Protein AF-A0A6S7LJP0-F1 (afdb_monomer)

Mean predicted aligned error: 16.17 Å

Secondary structure (DSSP, 8-state):
-HHHHHHHHTT-HHHHHHHHHHHHHHSPBTTTTB-HHHHHHSSPPPPHHHHHTTPPP---SSHHHHHHHHHHHHHHHHHHHHHHHHHHHHHHHHHHHHHHTT-PPPPTT-EEEEEPSSPPTT--SEEEEEEEEEEETTEEEEE-TTS-EEEEEGGGEEE-----STT----SS---SS---------------SSS-----SSPPGGG----PPPPP-----

Structure (mmCIF, N/CA/C/O backbone):
data_AF-A0A6S7LJP0-F1
#
_entry.id   AF-A0A6S7LJP0-F1
#
loop_
_atom_site.group_PDB
_atom_site.id
_atom_site.type_symbol
_atom_site.label_atom_id
_atom_site.label_alt_id
_atom_site.label_comp_id
_atom_site.label_asym_id
_atom_site.label_entity_id
_atom_site.label_seq_id
_atom_site.pdbx_PDB_ins_code
_atom_site.Cartn_x
_atom_site.Cartn_y
_atom_site.Cartn_z
_atom_site.occupancy
_atom_site.B_iso_or_equiv
_atom_site.auth_seq_id
_atom_site.auth_comp_id
_atom_site.auth_asym_id
_atom_site.auth_atom_id
_atom_site.pdbx_PDB_model_num
ATOM 1 N N . MET A 1 1 ? -2.729 11.438 -11.394 1.00 75.44 1 MET A N 1
ATOM 2 C CA . MET A 1 1 ? -2.325 11.457 -12.818 1.00 75.44 1 MET A CA 1
ATOM 3 C C . MET A 1 1 ? -3.531 11.372 -13.743 1.00 75.44 1 MET A C 1
ATOM 5 O O . MET A 1 1 ? -3.771 12.349 -14.430 1.00 75.44 1 MET A O 1
ATOM 9 N N . LEU A 1 2 ? -4.335 10.301 -13.709 1.00 83.81 2 LEU A N 1
ATOM 10 C CA . LEU A 1 2 ? -5.484 10.152 -14.621 1.00 83.81 2 LEU A CA 1
ATOM 11 C C . LEU A 1 2 ? -6.508 11.301 -14.528 1.00 83.81 2 LEU A C 1
ATOM 13 O O . LEU A 1 2 ? -6.872 11.870 -15.549 1.00 83.81 2 LEU A O 1
ATOM 17 N N . ALA A 1 3 ? -6.892 11.715 -13.314 1.00 83.12 3 ALA A N 1
ATOM 18 C CA . ALA A 1 3 ? -7.833 12.825 -13.120 1.00 83.12 3 ALA A CA 1
ATOM 19 C C . ALA A 1 3 ? -7.366 14.140 -13.778 1.00 83.12 3 ALA A C 1
ATOM 21 O O . ALA A 1 3 ? -8.168 14.826 -14.395 1.00 83.12 3 ALA A O 1
ATOM 22 N N . ALA A 1 4 ? -6.064 14.448 -13.718 1.00 81.88 4 ALA A N 1
ATOM 23 C CA . ALA A 1 4 ? -5.490 15.647 -14.337 1.00 81.88 4 ALA A CA 1
ATOM 24 C C . ALA A 1 4 ? -5.487 15.590 -15.880 1.00 81.88 4 ALA A C 1
ATOM 26 O O . ALA A 1 4 ? -5.506 16.628 -16.539 1.00 81.88 4 ALA A O 1
ATOM 27 N N . PHE A 1 5 ? -5.467 14.385 -16.458 1.00 78.12 5 PHE A N 1
ATOM 28 C CA . PHE A 1 5 ? -5.621 14.177 -17.899 1.00 78.12 5 PHE A CA 1
ATOM 29 C C . PHE A 1 5 ? -7.089 14.298 -18.326 1.00 78.12 5 PHE A C 1
ATOM 31 O O . PHE A 1 5 ? -7.386 14.999 -19.289 1.00 78.12 5 PHE A O 1
ATOM 38 N N . CYS A 1 6 ? -8.012 13.705 -17.563 1.00 81.56 6 CYS A N 1
ATOM 39 C CA . CYS A 1 6 ? -9.452 13.764 -17.843 1.00 81.56 6 CYS A CA 1
ATOM 40 C C . CYS A 1 6 ? -9.997 15.199 -17.756 1.00 81.56 6 CYS A C 1
ATOM 42 O O . CYS A 1 6 ? -10.826 15.605 -18.558 1.00 81.56 6 CYS A O 1
ATOM 44 N N . THR A 1 7 ? -9.474 16.029 -16.846 1.00 79.88 7 THR A N 1
ATOM 45 C CA . THR A 1 7 ? -9.854 17.452 -16.782 1.00 79.88 7 THR A CA 1
ATOM 46 C C . THR A 1 7 ? -9.492 18.244 -18.040 1.00 79.88 7 THR A C 1
ATOM 48 O O . THR A 1 7 ? -10.104 19.276 -18.287 1.00 79.88 7 THR A O 1
ATOM 51 N N . LYS A 1 8 ? -8.501 17.795 -18.824 1.00 77.06 8 LYS A N 1
ATOM 52 C CA . LYS A 1 8 ? -8.067 18.464 -20.063 1.00 77.06 8 LYS A CA 1
ATOM 53 C C . LYS A 1 8 ? -8.695 17.868 -21.323 1.00 77.06 8 LYS A C 1
ATOM 55 O O . LYS A 1 8 ? -8.960 18.610 -22.259 1.00 77.06 8 LYS A O 1
ATOM 60 N N . HIS A 1 9 ? -8.907 16.553 -21.346 1.00 70.88 9 HIS A N 1
ATOM 61 C CA . HIS A 1 9 ? -9.331 15.807 -22.537 1.00 70.88 9 HIS A CA 1
ATOM 62 C C . HIS A 1 9 ? -10.755 15.232 -22.443 1.00 70.88 9 HIS A C 1
ATOM 64 O O . HIS A 1 9 ? -11.163 14.487 -23.323 1.00 70.88 9 HIS A O 1
ATOM 70 N N . GLY A 1 10 ? -11.527 15.567 -21.404 1.00 78.00 10 GLY A N 1
ATOM 71 C CA . GLY A 1 10 ? -12.892 15.068 -21.236 1.00 78.00 10 GLY A CA 1
ATOM 72 C C . GLY A 1 10 ? -12.950 13.647 -20.663 1.00 78.00 10 GLY A C 1
ATOM 73 O O . GLY A 1 10 ? -12.105 13.251 -19.858 1.00 78.00 10 GLY A O 1
ATOM 74 N N . ASN A 1 11 ? -13.986 12.888 -21.036 1.00 78.69 11 ASN A N 1
ATOM 75 C CA . ASN A 1 11 ? -14.303 11.580 -20.446 1.00 78.69 11 ASN A CA 1
ATOM 76 C C . ASN A 1 11 ? -13.702 10.378 -21.206 1.00 78.69 11 ASN A C 1
ATOM 78 O O . ASN A 1 11 ? -14.062 9.242 -20.910 1.00 78.69 11 ASN A O 1
ATOM 82 N N . ASP A 1 12 ? -12.762 10.611 -22.126 1.00 84.25 12 ASP A N 1
ATOM 83 C CA . ASP A 1 12 ? -12.105 9.582 -22.955 1.00 84.25 12 ASP A CA 1
ATOM 84 C C . ASP A 1 12 ? -10.932 8.903 -22.221 1.00 84.25 12 ASP A C 1
ATOM 86 O O . ASP A 1 12 ? -9.833 8.711 -22.745 1.00 84.25 12 ASP A O 1
ATOM 90 N N . TRP A 1 13 ? -11.110 8.624 -20.931 1.00 85.31 13 TRP A N 1
ATOM 91 C CA . TRP A 1 13 ? -10.040 8.147 -20.050 1.00 85.31 13 TRP A CA 1
ATOM 92 C C . TRP A 1 13 ? -9.500 6.765 -20.448 1.00 85.31 13 TRP A C 1
ATOM 94 O O . TRP A 1 13 ? -8.366 6.424 -20.104 1.00 85.31 13 TRP A O 1
ATOM 104 N N . ASP A 1 14 ? -10.305 5.978 -21.156 1.00 87.38 14 ASP A N 1
ATOM 105 C CA . ASP A 1 14 ? -9.995 4.647 -21.664 1.00 87.38 14 ASP A CA 1
ATOM 106 C C . ASP A 1 14 ? -8.927 4.694 -22.764 1.00 87.38 14 ASP A C 1
ATOM 108 O O . ASP A 1 14 ? -7.970 3.916 -22.718 1.00 87.38 14 ASP A O 1
ATOM 112 N N . LEU A 1 15 ? -9.013 5.666 -23.677 1.00 86.06 15 LEU A N 1
ATOM 113 C CA . LEU A 1 15 ? -8.008 5.895 -24.721 1.00 86.06 15 LEU A CA 1
ATOM 114 C C . LEU A 1 15 ? -6.646 6.282 -24.127 1.00 86.06 15 LEU A C 1
ATOM 116 O O . LEU A 1 15 ? -5.594 5.844 -24.597 1.00 86.06 15 LEU A O 1
ATOM 120 N N . TRP A 1 16 ? -6.654 7.068 -23.048 1.00 83.75 16 TRP A N 1
ATOM 121 C CA . TRP A 1 16 ? -5.435 7.580 -22.412 1.00 83.75 16 TRP A CA 1
ATOM 122 C C . TRP A 1 16 ? -4.839 6.648 -21.355 1.00 83.75 16 TRP A C 1
ATOM 124 O O . TRP A 1 16 ? -3.736 6.902 -20.859 1.00 83.75 16 TRP A O 1
ATOM 134 N N . LEU A 1 17 ? -5.525 5.556 -21.010 1.00 89.56 17 LEU A N 1
ATOM 135 C CA . LEU A 1 17 ? -5.112 4.665 -19.930 1.00 89.56 17 LEU A CA 1
ATOM 136 C C . LEU A 1 17 ? -3.705 4.098 -20.160 1.00 89.56 17 LEU A C 1
ATOM 138 O O . LEU A 1 17 ? -2.873 4.132 -19.253 1.00 89.56 17 LEU A O 1
ATOM 142 N N . ASN A 1 18 ? -3.412 3.643 -21.380 1.00 88.81 18 ASN A N 1
ATOM 143 C CA . ASN A 1 18 ? -2.106 3.076 -21.729 1.00 88.81 18 ASN A CA 1
ATOM 144 C C . ASN A 1 18 ? -0.971 4.098 -21.565 1.00 88.81 18 ASN A C 1
ATOM 146 O O . ASN A 1 18 ? 0.081 3.771 -21.014 1.00 88.81 18 ASN A O 1
ATOM 150 N N . ALA A 1 19 ? -1.203 5.348 -21.976 1.00 87.50 19 ALA A N 1
ATOM 151 C CA . ALA A 1 19 ? -0.232 6.427 -21.823 1.00 87.50 19 ALA A CA 1
ATOM 152 C C . ALA A 1 19 ? 0.010 6.759 -20.341 1.00 87.50 19 ALA A C 1
ATOM 154 O O . ALA A 1 19 ? 1.155 6.891 -19.909 1.00 87.50 19 ALA A O 1
ATOM 155 N N . VAL A 1 20 ? -1.051 6.824 -19.531 1.00 89.69 20 VAL A N 1
ATOM 156 C CA . VAL A 1 20 ? -0.940 7.092 -18.088 1.00 89.69 20 VAL A CA 1
ATOM 157 C C . VAL A 1 20 ? -0.226 5.955 -17.358 1.00 89.69 20 VAL A C 1
ATOM 159 O O . VAL A 1 20 ? 0.605 6.219 -16.489 1.00 89.69 20 VAL A O 1
ATOM 162 N N . VAL A 1 21 ? -0.509 4.699 -17.710 1.00 91.81 21 VAL A N 1
ATOM 163 C CA . VAL A 1 21 ? 0.178 3.528 -17.146 1.00 91.81 21 VAL A CA 1
ATOM 164 C C . VAL A 1 21 ? 1.659 3.540 -17.510 1.00 91.81 21 VAL A C 1
ATOM 166 O O . VAL A 1 21 ? 2.494 3.287 -16.642 1.00 91.81 21 VAL A O 1
ATOM 169 N N . PHE A 1 22 ? 2.000 3.873 -18.758 1.00 90.44 22 PHE A N 1
ATOM 170 C CA . PHE A 1 22 ? 3.391 4.029 -19.170 1.00 90.44 22 PHE A CA 1
ATOM 171 C C . PHE A 1 22 ? 4.092 5.088 -18.316 1.00 90.44 22 PHE A C 1
ATOM 173 O O . PHE A 1 22 ? 5.057 4.761 -17.632 1.00 90.44 22 PHE A O 1
ATOM 180 N N . VAL A 1 23 ? 3.549 6.308 -18.252 1.00 90.06 23 VAL A N 1
ATOM 181 C CA . VAL A 1 23 ? 4.116 7.399 -17.440 1.00 90.06 23 VAL A CA 1
ATOM 182 C C . VAL A 1 23 ? 4.248 6.997 -15.972 1.00 90.06 23 VAL A C 1
ATOM 184 O O . VAL A 1 23 ? 5.268 7.279 -15.353 1.00 90.06 23 VAL A O 1
ATOM 187 N N . TYR A 1 24 ? 3.263 6.307 -15.400 1.00 91.38 24 TYR A N 1
ATOM 188 C CA . TYR A 1 24 ? 3.336 5.830 -14.019 1.00 91.38 24 TYR A CA 1
ATOM 189 C C . TYR A 1 24 ? 4.473 4.818 -13.802 1.00 91.38 24 TYR A C 1
ATOM 191 O O . TYR A 1 24 ? 5.181 4.893 -12.798 1.00 91.38 24 TYR A O 1
ATOM 199 N N . ASN A 1 25 ? 4.670 3.891 -14.742 1.00 92.38 25 ASN A N 1
ATOM 200 C CA . ASN A 1 25 ? 5.713 2.870 -14.660 1.00 92.38 25 ASN A CA 1
ATOM 201 C C . ASN A 1 25 ? 7.119 3.429 -14.908 1.00 92.38 25 ASN A C 1
ATOM 203 O O . ASN A 1 25 ? 8.082 2.867 -14.388 1.00 92.38 25 ASN A O 1
ATOM 207 N N . THR A 1 26 ? 7.244 4.502 -15.692 1.00 91.75 26 THR A N 1
ATOM 208 C CA . THR A 1 26 ? 8.526 5.154 -15.997 1.00 91.75 26 THR A CA 1
ATOM 209 C C . THR A 1 26 ? 8.871 6.295 -15.043 1.00 91.75 26 THR A C 1
ATOM 211 O O . THR A 1 26 ? 10.034 6.671 -14.931 1.00 91.75 26 THR A O 1
ATOM 214 N N . SER A 1 27 ? 7.890 6.834 -14.318 1.00 91.25 27 SER A N 1
ATOM 215 C CA . SER A 1 27 ? 8.114 7.892 -13.332 1.00 91.25 27 SER A CA 1
ATOM 216 C C . SER A 1 27 ? 8.843 7.368 -12.097 1.00 91.25 27 SER A C 1
ATOM 218 O O . SER A 1 27 ? 8.562 6.281 -11.586 1.00 91.25 27 SER A O 1
ATOM 220 N N . ARG A 1 28 ? 9.751 8.188 -11.560 1.00 90.38 28 ARG A N 1
ATOM 221 C CA . ARG A 1 28 ? 10.446 7.914 -10.297 1.00 90.38 28 ARG A CA 1
ATOM 222 C C . ARG A 1 28 ? 9.450 7.938 -9.136 1.00 90.38 28 ARG A C 1
ATOM 224 O O . ARG A 1 28 ? 8.791 8.949 -8.903 1.00 90.38 28 ARG A O 1
ATOM 231 N N . GLN A 1 29 ? 9.374 6.846 -8.379 1.00 89.50 29 GLN A N 1
ATOM 232 C CA . GLN A 1 29 ? 8.582 6.796 -7.148 1.00 89.50 29 GLN A CA 1
ATOM 233 C C . GLN A 1 29 ? 9.421 7.257 -5.957 1.00 89.50 29 GLN A C 1
ATOM 235 O O . GLN A 1 29 ? 10.553 6.810 -5.796 1.00 89.50 29 GLN A O 1
ATOM 240 N N . GLU A 1 30 ? 8.875 8.118 -5.096 1.00 88.75 30 GLU A N 1
ATOM 241 C CA . GLU A 1 30 ? 9.613 8.686 -3.956 1.00 88.75 30 GLU A CA 1
ATOM 242 C C . GLU A 1 30 ? 10.080 7.612 -2.958 1.00 88.75 30 GLU A C 1
ATOM 244 O O . GLU A 1 30 ? 11.214 7.645 -2.491 1.00 88.75 30 GLU A O 1
ATOM 249 N N . SER A 1 31 ? 9.248 6.613 -2.666 1.00 85.94 31 SER A N 1
ATOM 250 C CA . SER A 1 31 ? 9.594 5.537 -1.728 1.00 85.94 31 SER A CA 1
ATOM 251 C C . SER A 1 31 ? 10.694 4.607 -2.249 1.00 85.94 31 SER A C 1
ATOM 253 O O . SER A 1 31 ? 11.470 4.068 -1.466 1.00 85.94 31 SER A O 1
ATOM 255 N N . LEU A 1 32 ? 10.757 4.398 -3.567 1.00 85.38 32 LEU A N 1
ATOM 256 C CA . LEU A 1 32 ? 11.735 3.513 -4.208 1.00 85.38 32 LEU A CA 1
ATOM 257 C C . LEU A 1 32 ? 12.976 4.268 -4.689 1.00 85.38 32 LEU A C 1
ATOM 259 O O . LEU A 1 32 ? 14.032 3.656 -4.834 1.00 85.38 32 LEU A O 1
ATOM 263 N N . GLN A 1 33 ? 12.858 5.577 -4.931 1.00 87.75 33 GLN A N 1
ATOM 264 C CA . GLN A 1 33 ? 13.880 6.420 -5.555 1.00 87.75 33 GLN A CA 1
ATOM 265 C C . GLN A 1 33 ? 14.333 5.893 -6.934 1.00 87.75 33 GLN A C 1
ATOM 267 O O . GLN A 1 33 ? 15.429 6.181 -7.396 1.00 87.75 33 GLN A O 1
ATOM 272 N N . THR A 1 34 ? 13.484 5.125 -7.614 1.00 87.38 34 THR A N 1
ATOM 273 C CA . THR A 1 34 ? 13.675 4.595 -8.976 1.00 87.38 34 THR A CA 1
ATOM 274 C C . THR A 1 34 ? 12.295 4.360 -9.593 1.00 87.38 34 THR A C 1
ATOM 276 O O . THR A 1 34 ? 11.276 4.438 -8.890 1.00 87.38 34 THR A O 1
ATOM 279 N N . SER A 1 35 ? 12.230 4.144 -10.905 1.00 91.12 35 SER A N 1
ATOM 280 C CA . SER A 1 35 ? 10.977 3.797 -11.570 1.00 91.12 35 SER A CA 1
ATOM 281 C C . SER A 1 35 ? 10.664 2.296 -11.434 1.00 91.12 35 SER A C 1
ATOM 283 O O . SER A 1 35 ? 11.571 1.458 -11.441 1.00 91.12 35 SER A O 1
ATOM 285 N N . PRO A 1 36 ? 9.381 1.902 -11.339 1.00 91.06 36 PRO A N 1
ATOM 286 C CA . PRO A 1 36 ? 8.993 0.491 -11.368 1.00 91.06 36 PRO A CA 1
ATOM 287 C C . PRO A 1 36 ? 9.516 -0.261 -12.597 1.00 91.06 36 PRO A C 1
ATOM 289 O O . PRO A 1 36 ? 9.891 -1.429 -12.491 1.00 91.06 36 PRO A O 1
ATOM 292 N N . PHE A 1 37 ? 9.569 0.403 -13.755 1.00 91.50 37 PHE A N 1
ATOM 293 C CA . PHE A 1 37 ? 10.100 -0.176 -14.986 1.00 91.50 37 PHE A CA 1
ATOM 294 C C . PHE A 1 37 ? 11.579 -0.559 -14.844 1.00 91.50 37 PHE A C 1
ATOM 296 O O . PHE A 1 37 ? 11.955 -1.679 -15.188 1.00 91.50 37 PHE A O 1
ATOM 303 N N . GLU A 1 38 ? 12.408 0.323 -14.286 1.00 89.44 38 GLU A N 1
ATOM 304 C CA . GLU A 1 38 ? 13.828 0.041 -14.045 1.00 89.44 38 GLU A CA 1
ATOM 305 C C . GLU A 1 38 ? 14.023 -1.142 -13.094 1.00 89.44 38 GLU A C 1
ATOM 307 O O . GLU A 1 38 ? 14.888 -1.982 -13.332 1.00 89.44 38 GLU A O 1
ATOM 312 N N . ILE A 1 39 ? 13.184 -1.268 -12.062 1.00 89.75 39 ILE A N 1
ATOM 313 C CA . ILE A 1 39 ? 13.246 -2.401 -11.128 1.00 89.75 39 ILE A CA 1
ATOM 314 C C . ILE A 1 39 ? 12.933 -3.726 -11.825 1.00 89.75 39 ILE A C 1
ATOM 316 O O . ILE A 1 39 ? 13.596 -4.732 -11.569 1.00 89.75 39 ILE A O 1
ATOM 320 N N . VAL A 1 40 ? 11.912 -3.746 -12.683 1.00 89.75 40 VAL A N 1
ATOM 321 C CA . VAL A 1 40 ? 11.438 -4.980 -13.327 1.00 89.75 40 VAL A CA 1
ATOM 322 C C . VAL A 1 40 ? 12.322 -5.385 -14.501 1.00 89.75 40 VAL A C 1
ATOM 324 O O . VAL A 1 40 ? 12.583 -6.572 -14.686 1.00 89.75 40 VAL A O 1
ATOM 327 N N . PHE A 1 41 ? 12.786 -4.420 -15.293 1.00 87.00 41 PHE A N 1
ATOM 328 C CA . PHE A 1 41 ? 13.501 -4.688 -16.541 1.00 87.00 41 PHE A CA 1
ATOM 329 C C . PHE A 1 41 ? 15.008 -4.433 -16.462 1.00 87.00 41 PHE A C 1
ATOM 331 O O . PHE A 1 41 ? 15.715 -4.778 -17.406 1.00 87.00 41 PHE A O 1
ATOM 338 N N . GLY A 1 42 ? 15.510 -3.841 -15.374 1.00 85.50 42 GLY A N 1
ATOM 339 C CA . GLY A 1 42 ? 16.934 -3.544 -15.198 1.00 85.50 42 GLY A CA 1
ATOM 340 C C . GLY A 1 42 ? 17.476 -2.543 -16.222 1.00 85.50 42 GLY A C 1
ATOM 341 O O . GLY A 1 42 ? 18.671 -2.528 -16.499 1.00 85.50 42 GLY A O 1
ATOM 342 N N . ARG A 1 43 ? 16.600 -1.749 -16.845 1.00 85.44 43 ARG A N 1
ATOM 343 C CA . ARG A 1 43 ? 16.951 -0.783 -17.890 1.00 85.44 43 ARG A CA 1
ATOM 344 C C . ARG A 1 43 ? 16.031 0.425 -17.834 1.00 85.44 43 ARG A C 1
ATOM 346 O O . ARG A 1 43 ? 14.891 0.316 -17.386 1.00 85.44 43 ARG A O 1
ATOM 353 N N . ILE A 1 44 ? 16.520 1.541 -18.354 1.00 86.31 44 ILE A N 1
ATOM 354 C CA . ILE A 1 44 ? 15.745 2.772 -18.485 1.00 86.31 44 ILE A CA 1
ATOM 355 C C . ILE A 1 44 ? 14.680 2.562 -19.580 1.00 86.31 44 ILE A C 1
ATOM 357 O O . ILE A 1 44 ? 14.981 1.959 -20.621 1.00 86.31 44 ILE A O 1
ATOM 361 N N . PRO A 1 45 ? 13.423 2.977 -19.349 1.00 86.88 45 PRO A N 1
ATOM 362 C CA . PRO A 1 45 ? 12.375 2.893 -20.358 1.00 86.88 45 PRO A CA 1
ATOM 363 C C . PRO A 1 45 ? 12.690 3.793 -21.549 1.00 86.88 45 PRO A C 1
ATOM 365 O O . PRO A 1 45 ? 13.144 4.918 -21.375 1.00 86.88 45 PRO A O 1
ATOM 368 N N . ARG A 1 46 ? 12.390 3.309 -22.757 1.00 85.00 46 ARG A N 1
ATOM 369 C CA . ARG A 1 46 ? 12.505 4.112 -23.978 1.00 85.00 46 ARG A CA 1
ATOM 370 C C . ARG A 1 46 ? 11.295 5.017 -24.097 1.00 85.00 46 ARG A C 1
ATOM 372 O O . ARG A 1 46 ? 10.166 4.523 -24.103 1.00 85.00 46 ARG A O 1
ATOM 379 N N . LEU A 1 47 ? 11.527 6.320 -24.185 1.00 85.75 47 LEU A N 1
ATOM 380 C CA . LEU A 1 47 ? 10.451 7.276 -24.428 1.00 85.75 47 LEU A CA 1
ATOM 381 C C . LEU A 1 47 ? 10.049 7.236 -25.912 1.00 85.75 47 LEU A C 1
ATOM 383 O O . LEU A 1 47 ? 10.912 7.001 -26.758 1.00 85.75 47 LEU A O 1
ATOM 387 N N . PRO A 1 48 ? 8.775 7.498 -26.258 1.00 82.75 48 PRO A N 1
ATOM 388 C CA . PRO A 1 48 ? 8.340 7.568 -27.657 1.00 82.75 48 PRO A CA 1
ATOM 389 C C . PRO A 1 48 ? 9.227 8.482 -28.519 1.00 82.75 48 PRO A C 1
ATOM 391 O O . PRO A 1 48 ? 9.631 8.098 -29.610 1.00 82.75 48 PRO A O 1
ATOM 394 N N . LEU A 1 49 ? 9.648 9.624 -27.964 1.00 84.69 49 LEU A N 1
ATOM 395 C CA . LEU A 1 49 ? 10.568 10.562 -28.613 1.00 84.69 49 LEU A CA 1
ATOM 396 C C . LEU A 1 49 ? 11.943 9.944 -28.934 1.00 84.69 49 LEU A C 1
ATOM 398 O O . LEU A 1 49 ? 12.521 10.211 -29.980 1.00 84.69 49 LEU A O 1
ATOM 402 N N . GLU A 1 50 ? 12.481 9.097 -28.055 1.00 83.81 50 GLU A N 1
ATOM 403 C CA . GLU A 1 50 ? 13.778 8.440 -28.284 1.00 83.81 50 GLU A CA 1
ATOM 404 C C . GLU A 1 50 ? 13.706 7.374 -29.381 1.00 83.81 50 GLU A C 1
ATOM 406 O O . GLU A 1 50 ? 14.721 7.061 -30.006 1.00 83.81 50 GLU A O 1
ATOM 411 N N . LEU A 1 51 ? 12.518 6.796 -29.593 1.00 82.88 51 LEU A N 1
ATOM 412 C CA . LEU A 1 51 ? 12.267 5.859 -30.681 1.00 82.88 51 LEU A CA 1
ATOM 413 C C . LEU A 1 51 ? 12.206 6.591 -32.025 1.00 82.88 51 LEU A C 1
ATOM 415 O O . LEU A 1 51 ? 12.831 6.133 -32.977 1.00 82.88 51 LEU A O 1
ATOM 419 N N . GLU A 1 52 ? 11.524 7.738 -32.079 1.00 85.19 52 GLU A N 1
ATOM 420 C CA . GLU A 1 52 ? 11.464 8.597 -33.272 1.00 85.19 52 GLU A CA 1
ATOM 421 C C . GLU A 1 52 ? 12.845 9.137 -33.668 1.00 85.19 52 GLU A C 1
ATOM 423 O O . GLU A 1 52 ? 13.178 9.181 -34.849 1.00 85.19 52 GLU A O 1
ATOM 428 N N . LEU A 1 53 ? 13.683 9.478 -32.684 1.00 86.75 53 LEU A N 1
ATOM 429 C CA . LEU A 1 53 ? 15.054 9.955 -32.905 1.00 86.75 53 LEU A CA 1
ATOM 430 C C . LEU A 1 53 ? 16.060 8.839 -33.237 1.00 86.75 53 LEU A C 1
ATOM 432 O O . LEU A 1 53 ? 17.229 9.131 -33.484 1.00 86.75 53 LEU A O 1
ATOM 436 N N . GLY A 1 54 ? 15.649 7.566 -33.219 1.00 81.62 54 GLY A N 1
ATOM 437 C CA . GLY A 1 54 ? 16.505 6.440 -33.606 1.00 81.62 54 GLY A CA 1
ATOM 438 C C . GLY A 1 54 ? 17.765 6.272 -32.747 1.00 81.62 54 GLY A C 1
ATOM 439 O O . GLY A 1 54 ? 18.775 5.768 -33.235 1.00 81.62 54 GLY A O 1
ATOM 440 N N . LEU A 1 55 ? 17.739 6.695 -31.476 1.00 81.25 55 LEU A N 1
ATOM 441 C CA . LEU A 1 55 ? 18.936 6.692 -30.626 1.00 81.25 55 LEU A CA 1
ATOM 442 C C . LEU A 1 55 ? 19.497 5.267 -30.458 1.00 81.25 55 LEU A C 1
ATOM 444 O O . LEU A 1 55 ? 18.730 4.360 -30.116 1.00 81.25 55 LEU A O 1
ATOM 448 N N . PRO A 1 56 ? 20.812 5.039 -30.626 1.00 71.69 56 PRO A N 1
ATOM 449 C CA . PRO A 1 56 ? 21.387 3.696 -30.596 1.00 71.69 56 PRO A CA 1
ATOM 450 C C . PRO A 1 56 ? 21.208 3.024 -29.228 1.00 71.69 56 PRO A C 1
ATOM 452 O O . PRO A 1 56 ? 21.334 3.663 -28.179 1.00 71.69 56 PRO A O 1
ATOM 455 N N . LEU A 1 57 ? 20.924 1.718 -29.233 1.00 69.19 57 LEU A N 1
ATOM 456 C CA . LEU A 1 57 ? 20.990 0.894 -28.027 1.00 69.19 57 LEU A CA 1
ATOM 457 C C . LEU A 1 57 ? 22.451 0.531 -27.747 1.00 69.19 57 LEU A C 1
ATOM 459 O O . LEU A 1 57 ? 23.197 0.155 -28.649 1.00 69.19 57 LEU A O 1
ATOM 463 N N . LYS A 1 58 ? 22.852 0.576 -26.472 1.00 66.88 58 LYS A N 1
ATOM 464 C CA . LYS A 1 58 ? 24.022 -0.180 -26.010 1.00 66.88 58 LYS A CA 1
ATOM 465 C C . LYS A 1 58 ? 23.624 -1.650 -25.921 1.00 66.88 58 LYS A C 1
ATOM 467 O O . LYS A 1 58 ? 23.337 -2.148 -24.833 1.00 66.88 58 LYS A O 1
ATOM 472 N N . ASP A 1 59 ? 23.557 -2.313 -27.066 1.00 65.12 59 ASP A N 1
ATOM 473 C CA . ASP A 1 59 ? 23.377 -3.755 -27.093 1.00 65.12 59 ASP A CA 1
ATOM 474 C C . ASP A 1 59 ? 24.707 -4.433 -26.739 1.00 65.12 59 ASP A C 1
ATOM 476 O O . ASP A 1 59 ? 25.761 -4.053 -27.254 1.00 65.12 59 ASP A O 1
ATOM 480 N N . PRO A 1 60 ? 24.705 -5.405 -25.818 1.00 63.50 60 PRO A N 1
ATOM 481 C CA . PRO A 1 60 ? 25.891 -6.200 -25.540 1.00 63.50 60 PRO A CA 1
ATOM 482 C C . PRO A 1 60 ? 26.215 -7.098 -26.732 1.00 63.50 60 PRO A C 1
ATOM 484 O O . PRO A 1 60 ? 25.328 -7.699 -27.338 1.00 63.50 60 PRO A O 1
ATOM 487 N N . SER A 1 61 ? 27.507 -7.241 -27.008 1.00 67.56 61 SER A N 1
ATOM 488 C CA . SER A 1 61 ? 28.042 -7.983 -28.149 1.00 67.56 61 SER A CA 1
ATOM 489 C C . SER A 1 61 ? 27.613 -9.454 -28.168 1.00 67.56 61 SER A C 1
ATOM 491 O O . SER A 1 61 ? 27.427 -10.028 -29.238 1.00 67.56 61 SER A O 1
ATOM 493 N N . THR A 1 62 ? 27.413 -10.066 -26.990 1.00 82.81 62 THR A N 1
ATOM 494 C CA . THR A 1 62 ? 27.017 -11.477 -26.870 1.00 82.81 62 THR A CA 1
ATOM 495 C C . THR A 1 62 ? 25.855 -11.689 -25.893 1.00 82.81 62 THR A C 1
ATOM 497 O O . THR A 1 62 ? 25.800 -11.114 -24.804 1.00 82.81 62 THR A O 1
ATOM 500 N N . ARG A 1 63 ? 24.958 -12.637 -26.209 1.00 82.88 63 ARG A N 1
ATOM 501 C CA . ARG A 1 63 ? 23.840 -13.054 -25.334 1.00 82.88 63 ARG A CA 1
ATOM 502 C C . ARG A 1 63 ? 24.290 -13.471 -23.926 1.00 82.88 63 ARG A C 1
ATOM 504 O O . ARG A 1 63 ? 23.604 -13.180 -22.950 1.00 82.88 63 ARG A O 1
ATOM 511 N N . SER A 1 64 ? 25.433 -14.149 -23.808 1.00 84.12 64 SER A N 1
ATOM 512 C CA . SER A 1 64 ? 25.992 -14.563 -22.511 1.00 84.12 64 SER A CA 1
ATOM 513 C C . SER A 1 64 ? 26.342 -13.351 -21.641 1.00 84.12 64 SER A C 1
ATOM 515 O O . SER A 1 64 ? 25.889 -13.257 -20.499 1.00 84.12 64 SER A O 1
ATOM 517 N N . GLU A 1 65 ? 27.043 -12.370 -22.212 1.00 84.50 65 GLU A N 1
ATOM 518 C CA . GLU A 1 65 ? 27.427 -11.124 -21.538 1.00 84.50 65 GLU A CA 1
ATOM 519 C C . GLU A 1 65 ? 26.201 -10.322 -21.096 1.00 84.50 65 GLU A C 1
ATOM 521 O O . GLU A 1 65 ? 26.160 -9.845 -19.961 1.00 84.50 65 GLU A O 1
ATOM 526 N N . TYR A 1 66 ? 25.158 -10.264 -21.934 1.00 84.19 66 TYR A N 1
ATOM 527 C CA . TYR A 1 66 ? 23.883 -9.634 -21.583 1.00 84.19 66 TYR A CA 1
ATOM 528 C C . TYR A 1 66 ? 23.237 -10.250 -20.343 1.00 84.19 66 TYR A C 1
ATOM 530 O O . TYR A 1 66 ? 22.807 -9.556 -19.425 1.00 84.19 66 TYR A O 1
ATOM 538 N N . THR A 1 67 ? 23.158 -11.580 -20.292 1.00 85.94 67 THR A N 1
ATOM 539 C CA . THR A 1 67 ? 22.513 -12.250 -19.156 1.00 85.94 67 THR A CA 1
ATOM 540 C C . THR A 1 67 ? 23.302 -12.058 -17.864 1.00 85.94 67 THR A C 1
ATOM 542 O O . THR A 1 67 ? 22.710 -11.931 -16.789 1.00 85.94 67 THR A O 1
ATOM 545 N N . GLN A 1 68 ? 24.633 -12.002 -17.951 1.00 87.69 68 GLN A N 1
ATOM 546 C CA . GLN A 1 68 ? 25.493 -11.738 -16.803 1.00 87.69 68 GLN A CA 1
ATOM 547 C C . GLN A 1 68 ? 25.373 -10.288 -16.325 1.00 87.69 68 GLN A C 1
ATOM 549 O O . GLN A 1 68 ? 25.273 -10.067 -15.116 1.00 87.69 68 GLN A O 1
ATOM 554 N N . SER A 1 69 ? 25.335 -9.314 -17.239 1.00 86.44 69 SER A N 1
ATOM 555 C CA . SER A 1 69 ? 25.151 -7.902 -16.891 1.00 86.44 69 SER A CA 1
ATOM 556 C C . SER A 1 69 ? 23.777 -7.658 -16.267 1.00 86.44 69 SER A C 1
ATOM 558 O O . SER A 1 69 ? 23.705 -7.083 -15.183 1.00 86.44 69 SER A O 1
ATOM 560 N N . LEU A 1 70 ? 22.704 -8.213 -16.840 1.00 87.75 70 LEU A N 1
ATOM 561 C CA . LEU A 1 70 ? 21.357 -8.137 -16.267 1.00 87.75 70 LEU A CA 1
ATOM 562 C C . LEU A 1 70 ? 21.287 -8.722 -14.855 1.00 87.75 70 LEU A C 1
ATOM 564 O O . LEU A 1 70 ? 20.700 -8.118 -13.962 1.00 87.75 70 LEU A O 1
ATOM 568 N N . ARG A 1 71 ? 21.903 -9.887 -14.614 1.00 89.62 71 ARG A N 1
ATOM 569 C CA . ARG A 1 71 ? 21.940 -10.489 -13.269 1.00 89.62 71 ARG A CA 1
ATOM 570 C C . ARG A 1 71 ? 22.641 -9.589 -12.254 1.00 89.62 71 ARG A C 1
ATOM 572 O O . ARG A 1 71 ? 22.211 -9.555 -11.103 1.00 89.62 71 ARG A O 1
ATOM 579 N N . LYS A 1 72 ? 23.713 -8.894 -12.651 1.00 90.31 72 LYS A N 1
ATOM 580 C CA . LYS A 1 72 ? 24.405 -7.924 -11.788 1.00 90.31 72 LYS A CA 1
ATOM 581 C C . LYS A 1 72 ? 23.499 -6.729 -11.491 1.00 90.31 72 LYS A C 1
ATOM 583 O O . LYS A 1 72 ? 23.274 -6.438 -10.320 1.00 90.31 72 LYS A O 1
ATOM 588 N N . ILE A 1 73 ? 22.892 -6.147 -12.526 1.00 89.69 73 ILE A N 1
ATOM 589 C CA . ILE A 1 73 ? 21.974 -5.007 -12.401 1.00 89.69 73 ILE A CA 1
ATOM 590 C C . ILE A 1 73 ? 20.794 -5.352 -11.487 1.00 89.69 73 ILE A C 1
ATOM 592 O O . ILE A 1 73 ? 20.503 -4.616 -10.552 1.00 89.69 73 ILE A O 1
ATOM 596 N N . PHE A 1 74 ? 20.143 -6.504 -11.674 1.00 91.38 74 PHE A N 1
ATOM 597 C CA . PHE A 1 74 ? 19.014 -6.897 -10.826 1.00 91.38 74 PHE A CA 1
ATOM 598 C C . PHE A 1 74 ? 19.395 -7.094 -9.361 1.00 91.38 74 PHE A C 1
ATOM 600 O O . PHE A 1 74 ? 18.586 -6.798 -8.482 1.00 91.38 74 PHE A O 1
ATOM 607 N N . LYS A 1 75 ? 20.600 -7.601 -9.076 1.00 92.00 75 LYS A N 1
ATOM 608 C CA . LYS A 1 75 ? 21.083 -7.721 -7.694 1.00 92.00 75 LYS A CA 1
ATOM 609 C C . LYS A 1 75 ? 21.254 -6.344 -7.058 1.00 92.00 75 LYS A C 1
ATOM 611 O O . LYS A 1 75 ? 20.781 -6.139 -5.945 1.00 92.00 75 LYS A O 1
ATOM 616 N N . GLU A 1 76 ? 21.876 -5.419 -7.779 1.00 90.75 76 GLU A N 1
ATOM 617 C CA . GLU A 1 76 ? 22.124 -4.054 -7.318 1.00 90.75 76 GLU A CA 1
ATOM 618 C C . GLU A 1 76 ? 20.820 -3.274 -7.114 1.00 90.75 76 GLU A C 1
ATOM 620 O O . GLU A 1 76 ? 20.540 -2.808 -6.010 1.00 90.75 76 GLU A O 1
ATOM 625 N N . VAL A 1 77 ? 19.963 -3.226 -8.137 1.00 89.62 77 VAL A N 1
ATOM 626 C CA . VAL A 1 77 ? 18.678 -2.514 -8.092 1.00 89.62 77 VAL A CA 1
ATOM 627 C C . VAL A 1 77 ? 17.785 -3.060 -6.982 1.00 89.62 77 VAL A C 1
ATOM 629 O O . VAL A 1 77 ? 17.139 -2.289 -6.274 1.00 89.62 77 VAL A O 1
ATOM 632 N N . ARG A 1 78 ? 17.765 -4.382 -6.772 1.00 88.75 78 ARG A N 1
ATOM 633 C CA . ARG A 1 78 ? 16.980 -4.993 -5.694 1.00 88.75 78 ARG A CA 1
ATOM 634 C C . ARG A 1 78 ? 17.479 -4.584 -4.314 1.00 88.75 78 ARG A C 1
ATOM 636 O O . ARG A 1 78 ? 16.649 -4.346 -3.438 1.00 88.75 78 ARG A O 1
ATOM 643 N N . GLU A 1 79 ? 18.791 -4.531 -4.109 1.00 91.50 79 GLU A N 1
ATOM 644 C CA . GLU A 1 79 ? 19.349 -4.158 -2.811 1.00 91.50 79 GLU A CA 1
ATOM 645 C C . GLU A 1 79 ? 19.112 -2.675 -2.512 1.00 91.50 79 GLU A C 1
ATOM 647 O O . GLU A 1 79 ? 18.602 -2.346 -1.441 1.00 91.50 79 GLU A O 1
ATOM 652 N N . VAL A 1 80 ? 19.341 -1.797 -3.492 1.00 90.31 80 VAL A N 1
ATOM 653 C CA . VAL A 1 80 ? 19.042 -0.362 -3.374 1.00 90.31 80 VAL A CA 1
ATOM 654 C C . VAL A 1 80 ? 17.551 -0.132 -3.114 1.00 90.31 80 VAL A C 1
ATOM 656 O O . VAL A 1 80 ? 17.181 0.574 -2.176 1.00 90.31 80 VAL A O 1
ATOM 659 N N . ALA A 1 81 ? 16.668 -0.784 -3.876 1.00 90.19 81 ALA A N 1
ATOM 660 C CA . ALA A 1 81 ? 15.224 -0.669 -3.683 1.00 90.19 81 ALA A CA 1
ATOM 661 C C . ALA A 1 81 ? 14.781 -1.167 -2.298 1.00 90.19 81 ALA A C 1
ATOM 663 O O . ALA A 1 81 ? 13.905 -0.564 -1.677 1.00 90.19 81 ALA A O 1
ATOM 664 N N . ARG A 1 82 ? 15.391 -2.246 -1.786 1.00 90.94 82 ARG A N 1
ATOM 665 C CA . ARG A 1 82 ? 15.111 -2.776 -0.444 1.00 90.94 82 ARG A CA 1
ATOM 666 C C . ARG A 1 82 ? 15.494 -1.771 0.640 1.00 90.94 82 ARG A C 1
ATOM 668 O O . ARG A 1 82 ? 14.701 -1.551 1.553 1.00 90.94 82 ARG A O 1
ATOM 675 N N . GLN A 1 83 ? 16.673 -1.163 0.529 1.00 93.44 83 GLN A N 1
ATOM 676 C CA . GLN A 1 83 ? 17.154 -0.151 1.471 1.00 93.44 83 GLN A CA 1
ATOM 677 C C . GLN A 1 83 ? 16.273 1.103 1.445 1.00 93.44 83 GLN A C 1
ATOM 679 O O . GLN A 1 83 ? 15.829 1.564 2.494 1.00 93.44 83 GLN A O 1
ATOM 684 N N . ASN A 1 84 ? 15.940 1.604 0.254 1.00 92.12 84 ASN A N 1
ATOM 685 C CA . ASN A 1 84 ? 15.067 2.768 0.096 1.00 92.12 84 ASN A CA 1
ATOM 686 C C . ASN A 1 84 ? 13.676 2.519 0.681 1.00 92.12 84 ASN A C 1
ATOM 688 O O . ASN A 1 84 ? 13.151 3.365 1.402 1.00 92.12 84 ASN A O 1
ATOM 692 N N . LEU A 1 85 ? 13.112 1.332 0.445 1.00 91.31 85 LEU A N 1
ATOM 693 C CA . LEU A 1 85 ? 11.812 0.966 0.991 1.00 91.31 85 LEU A CA 1
ATOM 694 C C . LEU A 1 85 ? 11.836 0.877 2.521 1.00 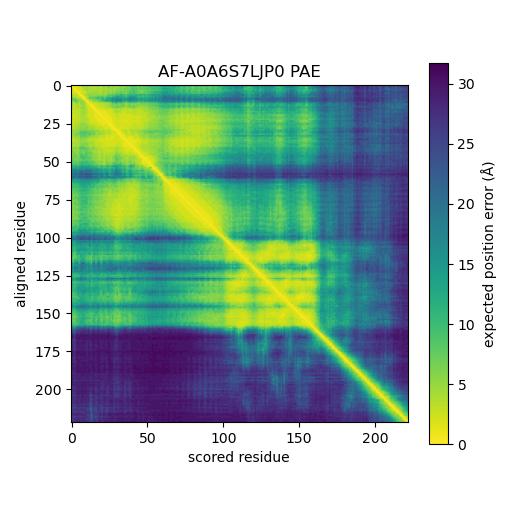91.31 85 LEU A C 1
ATOM 696 O O . LEU A 1 85 ? 10.876 1.290 3.168 1.00 91.31 85 LEU A O 1
ATOM 700 N N . GLU A 1 86 ? 12.914 0.362 3.110 1.00 93.81 86 GLU A N 1
ATOM 701 C CA . GLU A 1 86 ? 13.064 0.320 4.567 1.00 93.81 86 GLU A CA 1
ATOM 702 C C . GLU A 1 86 ? 13.210 1.730 5.159 1.00 93.81 86 GLU A C 1
ATOM 704 O O . GLU A 1 86 ? 12.559 2.070 6.148 1.00 93.81 86 GLU A O 1
ATOM 709 N N . ASN A 1 87 ? 13.972 2.604 4.504 1.00 91.69 87 ASN A N 1
ATOM 710 C CA . ASN A 1 87 ? 14.098 4.007 4.897 1.00 91.69 87 ASN A CA 1
ATOM 711 C C . ASN A 1 87 ? 12.757 4.754 4.794 1.00 91.69 87 ASN A C 1
ATOM 713 O O . ASN A 1 87 ? 12.382 5.493 5.704 1.00 91.69 87 ASN A O 1
ATOM 717 N N . ALA A 1 88 ? 11.994 4.525 3.723 1.00 91.31 88 ALA A N 1
ATOM 718 C CA . ALA A 1 88 ? 10.659 5.092 3.563 1.00 91.31 88 ALA A CA 1
ATOM 719 C C . ALA A 1 88 ? 9.711 4.603 4.670 1.00 91.31 88 ALA A C 1
ATOM 721 O O . ALA A 1 88 ? 9.053 5.413 5.320 1.00 91.31 88 ALA A O 1
ATOM 722 N N . ARG A 1 89 ? 9.716 3.297 4.968 1.00 89.81 89 ARG A N 1
ATOM 723 C CA . ARG A 1 89 ? 8.915 2.706 6.053 1.00 89.81 89 ARG A CA 1
ATOM 724 C C . ARG A 1 89 ? 9.278 3.260 7.419 1.00 89.81 89 ARG A C 1
ATOM 726 O O . ARG A 1 89 ? 8.386 3.562 8.206 1.00 89.81 89 ARG A O 1
ATOM 733 N N . THR A 1 90 ? 10.565 3.390 7.729 1.00 90.62 90 THR A N 1
ATOM 734 C CA . THR A 1 90 ? 11.000 3.945 9.018 1.00 90.62 90 THR A CA 1
ATOM 735 C C . THR A 1 90 ? 10.622 5.419 9.146 1.00 90.62 90 THR A C 1
ATOM 737 O O . THR A 1 90 ? 10.163 5.827 10.212 1.00 90.62 90 THR A O 1
ATOM 740 N N . LYS A 1 91 ? 10.731 6.209 8.070 1.00 88.88 91 LYS A N 1
ATOM 741 C CA . LYS A 1 91 ? 10.272 7.606 8.031 1.00 88.88 91 LYS A CA 1
ATOM 742 C C . LYS A 1 91 ? 8.761 7.707 8.254 1.00 88.88 91 LYS A C 1
ATOM 744 O O . LYS A 1 91 ? 8.324 8.443 9.135 1.00 88.88 91 LYS A O 1
ATOM 749 N N . GLU A 1 92 ? 7.973 6.924 7.520 1.00 84.56 92 GLU A N 1
ATOM 750 C CA . GLU A 1 92 ? 6.516 6.857 7.687 1.00 84.56 92 GLU A CA 1
ATOM 751 C C . GLU A 1 92 ? 6.122 6.414 9.098 1.00 84.56 92 GLU A C 1
ATOM 753 O O . GLU A 1 92 ? 5.211 6.991 9.694 1.00 84.56 92 GLU A O 1
ATOM 758 N N . ARG A 1 93 ? 6.830 5.427 9.661 1.00 84.62 93 ARG A N 1
ATOM 759 C CA . ARG A 1 93 ? 6.610 4.948 11.026 1.00 84.62 93 ARG A CA 1
ATOM 760 C C . ARG A 1 93 ? 6.851 6.051 12.048 1.00 84.62 93 ARG A C 1
ATOM 762 O O . ARG A 1 93 ? 5.978 6.252 12.881 1.00 84.62 93 ARG A O 1
ATOM 769 N N . LYS A 1 94 ? 7.961 6.791 11.958 1.00 84.25 94 LYS A N 1
ATOM 770 C CA . LYS A 1 94 ? 8.256 7.919 12.861 1.00 84.25 94 LYS A CA 1
ATOM 771 C C . LYS A 1 94 ? 7.165 8.989 12.801 1.00 84.25 94 LYS A C 1
ATOM 773 O O . LYS A 1 94 ? 6.584 9.321 13.830 1.00 84.25 94 LYS A O 1
ATOM 778 N N . CYS A 1 95 ? 6.799 9.438 11.597 1.00 79.62 95 CYS A N 1
ATOM 779 C CA . CYS A 1 95 ? 5.711 10.405 11.421 1.00 79.62 95 CYS A CA 1
ATOM 780 C C . CYS A 1 95 ? 4.369 9.867 11.944 1.00 79.62 95 CYS A C 1
ATOM 782 O O . CYS A 1 95 ? 3.541 10.611 12.471 1.00 79.62 95 CYS A O 1
ATOM 784 N N . SER A 1 96 ? 4.123 8.562 11.800 1.00 73.81 96 SER A N 1
ATOM 785 C CA . SER A 1 96 ? 2.918 7.939 12.334 1.00 73.81 96 SER A CA 1
ATOM 786 C C . SER A 1 96 ? 2.948 7.837 13.856 1.00 73.81 96 SER A C 1
ATOM 788 O O . SER A 1 96 ? 1.927 8.103 14.472 1.00 73.81 96 SER A O 1
ATOM 790 N N . GLU A 1 97 ? 4.070 7.476 14.474 1.00 73.62 97 GLU A N 1
ATOM 791 C CA . GLU A 1 97 ? 4.235 7.404 15.932 1.00 73.62 97 GLU A CA 1
ATOM 792 C C . GLU A 1 97 ? 4.048 8.783 16.581 1.00 73.62 97 GLU A C 1
ATOM 794 O O . GLU A 1 97 ? 3.339 8.900 17.581 1.00 73.62 97 GLU A O 1
ATOM 799 N N . GLU A 1 98 ? 4.582 9.838 15.962 1.00 71.38 98 GLU A N 1
ATOM 800 C CA . GLU A 1 98 ? 4.348 11.230 16.364 1.00 71.38 98 GLU A CA 1
ATOM 801 C C . GLU A 1 98 ? 2.856 11.590 16.338 1.00 71.38 98 GLU A C 1
ATOM 803 O O . GLU A 1 98 ? 2.347 12.193 17.281 1.00 71.38 98 GLU A O 1
ATOM 808 N N . ARG A 1 99 ? 2.128 11.150 15.305 1.00 64.19 99 ARG A N 1
ATOM 809 C CA . ARG A 1 99 ? 0.675 11.347 15.175 1.00 64.19 99 ARG A CA 1
ATOM 810 C C . ARG A 1 99 ? -0.152 10.439 16.100 1.00 64.19 99 ARG A C 1
ATOM 812 O O . ARG A 1 99 ? -1.242 10.820 16.515 1.00 64.19 99 ARG A O 1
ATOM 819 N N . ILE A 1 100 ? 0.346 9.248 16.438 1.00 59.06 100 ILE A N 1
ATOM 820 C CA . ILE A 1 100 ? -0.316 8.280 17.332 1.00 59.06 100 ILE A CA 1
ATOM 821 C C . ILE A 1 100 ? -0.305 8.760 18.790 1.00 59.06 100 ILE A C 1
ATOM 823 O O . ILE A 1 100 ? -1.178 8.344 19.551 1.00 59.06 100 ILE A O 1
ATOM 827 N N . ARG A 1 101 ? 0.590 9.681 19.186 1.00 55.94 101 ARG A N 1
ATOM 828 C CA . ARG A 1 101 ? 0.619 10.264 20.546 1.00 55.94 101 ARG A CA 1
ATOM 829 C C . ARG A 1 101 ? -0.716 10.863 21.012 1.00 55.94 101 ARG A C 1
ATOM 831 O O . ARG A 1 101 ? -0.904 11.037 22.210 1.00 55.94 101 ARG A O 1
ATOM 838 N N . THR A 1 102 ? -1.656 11.141 20.109 1.00 61.28 102 THR A N 1
ATOM 839 C CA . THR A 1 102 ? -2.996 11.646 20.450 1.00 61.28 102 THR A CA 1
ATOM 840 C C . THR A 1 102 ? -3.987 10.548 20.877 1.00 61.28 102 THR A C 1
ATOM 842 O O . THR A 1 102 ? -5.023 10.861 21.461 1.00 61.28 102 THR A O 1
ATOM 845 N N . TRP A 1 103 ? -3.716 9.263 20.617 1.00 69.81 103 TRP A N 1
ATOM 846 C CA . TRP A 1 103 ? -4.642 8.165 20.925 1.00 69.81 103 TRP A CA 1
ATOM 847 C C . TRP A 1 103 ? -4.208 7.347 22.149 1.00 69.81 103 TRP A C 1
ATOM 849 O O . TRP A 1 103 ? -3.102 6.813 22.212 1.00 69.81 103 TRP A O 1
ATOM 859 N N . SER A 1 104 ? -5.123 7.193 23.111 1.00 78.75 104 SER A N 1
ATOM 860 C CA . SER A 1 104 ? -4.918 6.364 24.303 1.00 78.75 104 SER A CA 1
ATOM 861 C C . SER A 1 104 ? -5.342 4.912 24.047 1.00 78.75 104 SER A C 1
ATOM 863 O O . SER A 1 104 ? -6.532 4.665 23.800 1.00 78.75 104 SER A O 1
ATOM 865 N N . PRO A 1 105 ? -4.426 3.934 24.165 1.00 83.44 105 PRO A N 1
ATOM 866 C CA . PRO A 1 105 ? -4.721 2.542 23.865 1.00 83.44 105 PRO A CA 1
ATOM 867 C C . PRO A 1 105 ? -5.774 1.962 24.800 1.00 83.44 105 PRO A C 1
ATOM 869 O O . PRO A 1 105 ? -5.785 2.247 25.995 1.00 83.44 105 PRO A O 1
ATOM 872 N N . PHE A 1 106 ? -6.648 1.126 24.249 1.00 86.06 106 PHE A N 1
ATOM 873 C CA . PHE A 1 106 ? -7.656 0.427 25.035 1.00 86.06 106 PHE A CA 1
ATOM 874 C C . PHE A 1 106 ? -7.069 -0.793 25.752 1.00 86.06 106 PHE A C 1
ATOM 876 O O . PHE A 1 106 ? -6.207 -1.483 25.188 1.00 86.06 106 PHE A O 1
ATOM 883 N N . ALA A 1 107 ? -7.559 -1.063 26.958 1.00 87.25 107 ALA A N 1
ATOM 884 C CA . ALA A 1 107 ? -7.193 -2.232 27.751 1.00 87.25 107 ALA A CA 1
ATOM 885 C C . ALA A 1 107 ? -8.194 -3.391 27.543 1.00 87.25 107 ALA A C 1
ATOM 887 O O . ALA A 1 107 ? -9.371 -3.147 27.260 1.00 87.25 107 ALA A O 1
ATOM 888 N N . PRO A 1 108 ? -7.755 -4.660 27.656 1.00 87.81 108 PRO A N 1
ATOM 889 C CA . PRO A 1 108 ? -8.672 -5.798 27.723 1.00 87.81 108 PRO A CA 1
ATOM 890 C C . PRO A 1 108 ? -9.680 -5.630 28.871 1.00 87.81 108 PRO A C 1
ATOM 892 O O . PRO A 1 108 ? -9.319 -5.138 29.936 1.00 87.81 108 PRO A O 1
ATOM 895 N N . GLY A 1 109 ? -10.936 -6.009 28.644 1.00 85.38 109 GLY A N 1
ATOM 896 C CA . GLY A 1 109 ? -12.049 -5.826 29.584 1.00 85.38 109 GLY A CA 1
ATOM 897 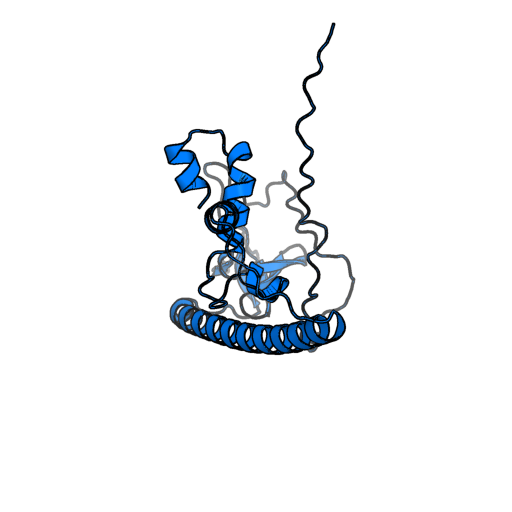C C . GLY A 1 109 ? -12.732 -4.455 29.514 1.00 85.38 109 GLY A C 1
ATOM 898 O O . GLY A 1 109 ? -13.813 -4.276 30.071 1.00 85.38 109 GLY A O 1
ATOM 899 N N . GLU A 1 110 ? -12.166 -3.474 28.799 1.00 86.56 110 GLU A N 1
ATOM 900 C CA . GLU A 1 110 ? -12.835 -2.184 28.616 1.00 86.56 110 GLU A CA 1
ATOM 901 C C . GLU A 1 110 ? -14.053 -2.301 27.694 1.00 86.56 110 GLU A C 1
ATOM 903 O O . GLU A 1 110 ? -14.052 -3.011 26.681 1.00 86.56 110 GLU A O 1
ATOM 908 N N . THR A 1 111 ? -15.087 -1.528 28.029 1.00 87.81 111 THR A N 1
ATOM 909 C CA . THR A 1 111 ? -16.284 -1.397 27.205 1.00 87.81 111 THR A CA 1
ATOM 910 C C . THR A 1 111 ? -16.083 -0.344 26.116 1.00 87.81 111 THR A C 1
ATOM 912 O O . THR A 1 111 ? -15.714 0.804 26.374 1.00 87.81 111 THR A O 1
ATOM 915 N N . VAL A 1 112 ? -16.367 -0.717 24.872 1.00 88.69 112 VAL A N 1
ATOM 916 C CA . VAL A 1 112 ? -16.223 0.135 23.692 1.00 88.69 112 VAL A CA 1
ATOM 917 C C . VAL A 1 112 ? -17.458 0.096 22.804 1.00 88.69 112 VAL A C 1
ATOM 919 O O . VAL A 1 112 ? -18.188 -0.890 22.730 1.00 88.69 112 VAL A O 1
ATOM 922 N N . TYR A 1 113 ? -17.670 1.186 22.080 1.00 88.56 113 TYR A N 1
ATOM 923 C CA . TYR A 1 113 ? -18.651 1.274 21.011 1.00 88.56 113 TYR A CA 1
ATOM 924 C C . TYR A 1 113 ? -17.975 1.110 19.649 1.00 88.56 113 TYR A C 1
ATOM 926 O O . TYR A 1 113 ? -16.906 1.666 19.397 1.00 88.56 113 TYR A O 1
ATOM 934 N N . LEU A 1 114 ? -18.635 0.392 18.746 1.00 88.19 114 LEU A N 1
ATOM 935 C CA . LEU A 1 114 ? -18.210 0.137 17.375 1.00 88.19 114 LEU A CA 1
ATOM 936 C C . LEU A 1 114 ? -18.902 1.091 16.395 1.00 88.19 114 LEU A C 1
ATOM 938 O O . LEU A 1 114 ? -20.126 1.206 16.374 1.00 88.19 114 LEU A O 1
ATOM 942 N N . ARG A 1 115 ? -18.142 1.730 15.504 1.00 85.81 115 ARG A N 1
ATOM 943 C CA . ARG A 1 115 ? -18.689 2.583 14.442 1.00 85.81 115 ARG A CA 1
ATOM 944 C C . ARG A 1 115 ? -19.350 1.753 13.339 1.00 85.81 115 ARG A C 1
ATOM 946 O O . ARG A 1 115 ? -18.702 0.917 12.690 1.00 85.81 115 ARG A O 1
ATOM 953 N N . ARG A 1 116 ? -20.619 2.055 13.053 1.00 83.50 116 ARG A N 1
ATOM 954 C CA . ARG A 1 116 ? -21.379 1.460 11.948 1.00 83.50 116 ARG A CA 1
ATOM 955 C C . ARG A 1 116 ? -20.746 1.850 10.596 1.00 83.50 116 ARG A C 1
ATOM 957 O O . ARG A 1 116 ? -20.442 3.028 10.401 1.00 83.50 116 ARG A O 1
ATOM 964 N N . PRO A 1 117 ? -20.528 0.899 9.664 1.00 79.00 117 PRO A N 1
ATOM 965 C CA . PRO A 1 117 ? -19.902 1.196 8.372 1.00 79.00 117 PRO A CA 1
ATOM 966 C C . PRO A 1 117 ? -20.828 1.979 7.428 1.00 79.00 117 PRO A C 1
ATOM 968 O O . PRO A 1 117 ? -20.372 2.898 6.758 1.00 79.00 117 PRO A O 1
ATOM 971 N N . LYS A 1 118 ? -22.127 1.653 7.410 1.00 79.25 118 LYS A N 1
ATOM 972 C CA . LYS A 1 118 ? -23.173 2.367 6.662 1.00 79.25 118 LYS A CA 1
ATOM 973 C C . LYS A 1 118 ? -24.280 2.788 7.621 1.00 79.25 118 LYS A C 1
ATOM 975 O O . LYS A 1 118 ? -24.888 1.927 8.246 1.00 79.25 118 LYS A O 1
ATOM 980 N N . GLY A 1 119 ? -24.501 4.088 7.776 1.00 69.19 119 GLY A N 1
ATOM 981 C CA . GLY A 1 119 ? -25.617 4.629 8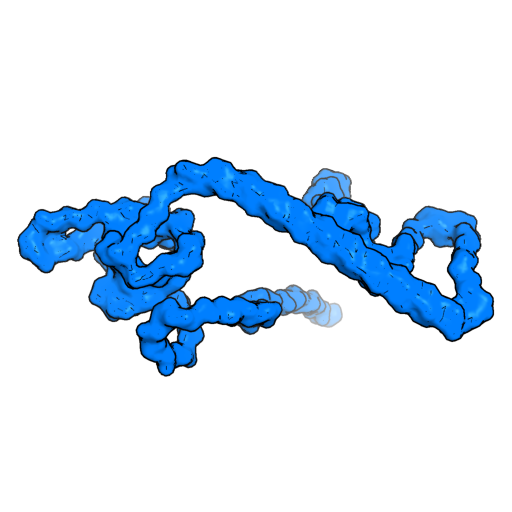.556 1.00 69.19 119 GLY A CA 1
ATOM 982 C C . GLY A 1 119 ? -26.789 5.000 7.653 1.00 69.19 119 GLY A C 1
ATOM 983 O O . GLY A 1 119 ? -26.583 5.345 6.493 1.00 69.19 119 GLY A O 1
ATOM 984 N N . TRP A 1 120 ? -28.002 4.957 8.195 1.00 76.38 120 TRP A N 1
ATOM 985 C CA . TRP A 1 120 ? -29.168 5.613 7.604 1.00 76.38 120 TRP A CA 1
ATOM 986 C C . TRP A 1 120 ? -29.300 7.037 8.174 1.00 76.38 120 TRP A C 1
ATOM 988 O O . TRP A 1 120 ? -28.708 7.351 9.213 1.00 76.38 120 TRP A O 1
ATOM 998 N N . LYS A 1 121 ? -30.021 7.928 7.480 1.00 73.81 121 LYS A N 1
ATOM 999 C CA . LYS A 1 121 ? -30.207 9.330 7.899 1.00 73.81 121 LYS A CA 1
ATOM 1000 C C . LYS A 1 121 ? -30.903 9.358 9.269 1.00 73.81 121 LYS A C 1
ATOM 1002 O O . LYS A 1 121 ? -31.991 8.821 9.381 1.00 73.81 121 LYS A O 1
ATOM 1007 N N . LEU A 1 122 ? -30.275 9.976 10.277 1.00 80.81 122 LEU A N 1
ATOM 1008 C CA . LEU A 1 122 ? -30.683 9.987 11.703 1.00 80.81 122 LEU A CA 1
ATOM 1009 C C . LEU A 1 122 ? -30.448 8.682 12.498 1.00 80.81 122 LEU A C 1
ATOM 1011 O O . LEU A 1 122 ? -30.783 8.619 13.677 1.00 80.81 122 LEU A O 1
ATOM 1015 N N . GLY A 1 123 ? -29.817 7.662 11.913 1.00 76.44 123 GLY A N 1
ATOM 1016 C CA . GLY A 1 123 ? -29.495 6.425 12.625 1.00 76.44 123 GLY A CA 1
ATOM 1017 C C . GLY A 1 123 ? -28.321 6.546 13.603 1.00 76.44 123 GLY A C 1
ATOM 1018 O O . GLY A 1 123 ? -27.392 7.335 13.407 1.00 76.44 123 GLY A O 1
ATOM 1019 N N . ALA A 1 124 ? -28.309 5.691 14.632 1.00 78.25 124 ALA A N 1
ATOM 1020 C CA . ALA A 1 124 ? -27.197 5.599 15.575 1.00 78.25 124 ALA A CA 1
ATOM 1021 C C . ALA A 1 124 ? -25.884 5.226 14.856 1.00 78.25 124 ALA A C 1
ATOM 1023 O O . ALA A 1 124 ? -25.739 4.150 14.262 1.00 78.25 124 ALA A O 1
ATOM 1024 N N . LYS A 1 125 ? -24.904 6.134 14.925 1.00 82.38 125 LYS A N 1
ATOM 1025 C CA . LYS A 1 125 ? -23.577 5.979 14.300 1.00 82.38 125 LYS A CA 1
ATOM 1026 C C . LYS A 1 125 ? -22.701 4.941 15.011 1.00 82.38 125 LYS A C 1
ATOM 1028 O O . LYS A 1 125 ? -21.808 4.358 14.391 1.00 82.38 125 LYS A O 1
ATOM 1033 N N . TRP A 1 126 ? -22.954 4.728 16.297 1.00 84.69 126 TRP A N 1
ATOM 1034 C CA . TRP A 1 126 ? -22.208 3.843 17.180 1.00 84.69 126 TRP A CA 1
ATOM 1035 C C . TRP A 1 126 ? -23.117 2.712 17.658 1.00 84.69 126 TRP A C 1
ATOM 1037 O O . TRP A 1 126 ? -24.276 2.943 17.986 1.00 84.69 126 TRP A O 1
ATOM 1047 N N . ILE A 1 127 ? -22.585 1.497 17.654 1.00 83.69 127 ILE A N 1
ATOM 1048 C CA . ILE A 1 127 ? -23.247 0.263 18.075 1.00 83.69 127 ILE A CA 1
ATOM 1049 C C . ILE A 1 127 ? -22.499 -0.233 19.305 1.00 83.69 127 ILE A C 1
ATOM 1051 O O . ILE A 1 127 ? -21.277 -0.103 19.373 1.00 83.69 127 ILE A O 1
ATOM 1055 N N . GLY A 1 128 ? -23.200 -0.815 20.263 1.00 70.19 128 GLY A N 1
ATOM 1056 C CA . GLY A 1 128 ? -22.582 -1.413 21.437 1.00 70.19 128 GLY A CA 1
ATOM 1057 C C . GLY A 1 128 ? -23.437 -1.201 22.675 1.00 70.19 128 GLY A C 1
ATOM 1058 O O . GLY A 1 128 ? -24.505 -0.588 22.584 1.00 70.19 128 GLY A O 1
ATOM 1059 N N . PRO A 1 129 ? -22.969 -1.688 23.826 1.00 83.88 129 PRO A N 1
ATOM 1060 C CA . PRO A 1 129 ? -21.555 -1.909 24.165 1.00 83.88 129 PRO A CA 1
ATOM 1061 C C . PRO A 1 129 ? -20.932 -3.242 23.711 1.00 83.88 129 PRO A C 1
ATOM 1063 O O . PRO A 1 129 ? -21.601 -4.265 23.615 1.00 83.88 129 PRO A O 1
ATOM 1066 N N . PHE A 1 130 ? -19.621 -3.217 23.460 1.00 87.19 130 PHE A N 1
ATOM 1067 C CA . PHE A 1 130 ? -18.763 -4.379 23.207 1.00 87.19 130 PHE A CA 1
ATOM 10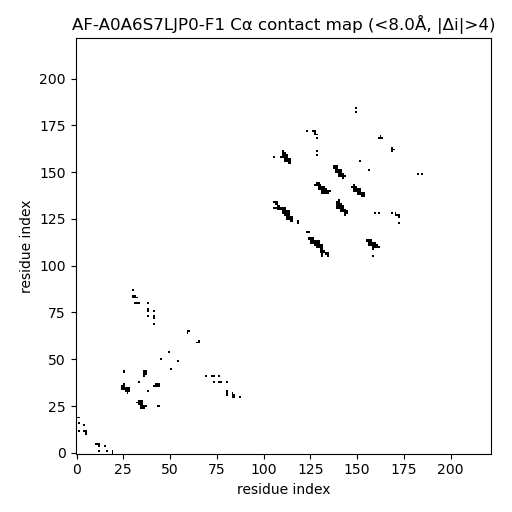68 C C . PHE A 1 130 ? -17.616 -4.412 24.218 1.00 87.19 130 PHE A C 1
ATOM 1070 O O . PHE A 1 130 ? -17.157 -3.363 24.654 1.00 87.19 130 PHE A O 1
ATOM 1077 N N . GLU A 1 131 ? -17.110 -5.596 24.540 1.00 89.62 131 GLU A N 1
ATOM 1078 C CA . GLU A 1 131 ? -15.959 -5.772 25.433 1.00 89.62 131 GLU A CA 1
ATOM 1079 C C . GLU A 1 131 ? -14.692 -6.054 24.618 1.00 89.62 131 GLU A C 1
ATOM 1081 O O . GLU A 1 131 ? -14.731 -6.803 23.637 1.00 89.62 131 GLU A O 1
ATOM 1086 N N . ILE A 1 132 ? -13.551 -5.487 25.004 1.00 89.94 132 ILE A N 1
ATOM 1087 C CA . ILE A 1 132 ? -12.270 -5.828 24.376 1.00 89.94 132 ILE A CA 1
ATOM 1088 C C . ILE A 1 132 ? -11.726 -7.126 24.961 1.00 89.94 132 ILE A C 1
ATOM 1090 O O . ILE A 1 132 ? -11.439 -7.216 26.147 1.00 89.94 132 ILE A O 1
ATOM 1094 N N . VAL A 1 133 ? -11.486 -8.107 24.096 1.00 89.69 133 VAL A N 1
ATOM 1095 C CA . VAL A 1 133 ? -10.882 -9.390 24.476 1.00 89.69 133 VAL A CA 1
ATOM 1096 C C . VAL A 1 133 ? -9.361 -9.308 24.436 1.00 89.69 133 VAL A C 1
ATOM 1098 O O . VAL A 1 133 ? -8.681 -9.792 25.331 1.00 89.69 133 VAL A O 1
ATOM 1101 N N . CYS A 1 134 ? -8.807 -8.734 23.365 1.00 89.06 134 CYS A N 1
ATOM 1102 C CA . CYS A 1 134 ? -7.367 -8.753 23.132 1.00 89.06 134 CYS A CA 1
ATOM 1103 C C . CYS A 1 134 ? -6.926 -7.592 22.233 1.00 89.06 134 CYS A C 1
ATOM 1105 O O . CYS A 1 134 ? -7.646 -7.188 21.311 1.00 89.06 134 CYS A O 1
ATOM 1107 N N . ARG A 1 135 ? -5.712 -7.091 22.484 1.00 89.06 135 ARG A N 1
ATOM 1108 C CA . ARG A 1 135 ? -5.041 -6.059 21.692 1.00 89.06 135 ARG A CA 1
ATOM 1109 C C . ARG A 1 135 ? -3.971 -6.686 20.799 1.00 89.06 135 ARG A C 1
ATOM 1111 O O . ARG A 1 135 ? -3.047 -7.319 21.291 1.00 89.06 135 ARG A O 1
ATOM 1118 N N . MET A 1 136 ? -4.048 -6.418 19.498 1.00 87.62 136 MET A N 1
ATOM 1119 C CA . MET A 1 136 ? -3.069 -6.817 18.482 1.00 87.62 136 MET A CA 1
ATOM 1120 C C . MET A 1 136 ? -2.458 -5.570 17.814 1.00 87.62 136 MET A C 1
ATOM 1122 O O . MET A 1 136 ? -2.566 -5.361 16.605 1.00 87.62 136 MET A O 1
ATOM 1126 N N . GLY A 1 137 ? -1.871 -4.678 18.617 1.00 83.94 137 GLY A N 1
ATOM 1127 C CA . GLY A 1 137 ? -1.319 -3.401 18.146 1.00 83.94 137 GLY A CA 1
ATOM 1128 C C . GLY A 1 137 ? -2.394 -2.330 17.923 1.00 83.94 137 GLY A C 1
ATOM 1129 O O . GLY A 1 137 ? -2.960 -1.827 18.896 1.00 83.94 137 GLY A O 1
ATOM 1130 N N . VAL A 1 138 ? -2.638 -1.974 16.654 1.00 84.06 138 VAL A N 1
ATOM 1131 C CA . VAL A 1 138 ? -3.674 -1.011 16.199 1.00 84.06 138 VAL A CA 1
ATOM 1132 C C . VAL A 1 138 ? -5.042 -1.668 15.969 1.00 84.06 138 VAL A C 1
ATOM 1134 O O . VAL A 1 138 ? -6.056 -0.995 15.778 1.00 84.06 138 VAL A O 1
ATOM 1137 N N . VAL A 1 139 ? -5.077 -3.000 15.995 1.00 90.06 139 VAL A N 1
ATOM 1138 C CA . VAL A 1 139 ? -6.274 -3.813 15.786 1.00 90.06 139 VAL A CA 1
ATOM 1139 C C . VAL A 1 139 ? -6.663 -4.496 17.095 1.00 90.06 139 VAL A C 1
ATOM 1141 O O . VAL A 1 139 ? -5.807 -4.939 17.859 1.00 90.06 139 VAL A O 1
ATOM 1144 N N . TYR A 1 140 ? -7.962 -4.594 17.349 1.00 89.19 140 TYR A N 1
ATOM 1145 C CA . TYR A 1 140 ? -8.541 -5.138 18.571 1.00 89.19 140 TYR A CA 1
ATOM 1146 C C . TYR A 1 140 ? -9.541 -6.247 18.256 1.00 89.19 140 TYR A C 1
ATOM 1148 O O . TYR A 1 140 ? -10.310 -6.151 17.297 1.00 89.19 140 TYR A O 1
ATOM 1156 N N . LYS A 1 141 ? -9.553 -7.291 19.089 1.00 90.44 141 LYS A N 1
ATOM 1157 C CA . LYS A 1 141 ? -10.623 -8.294 19.122 1.00 90.44 141 LYS A CA 1
ATOM 1158 C C . LYS A 1 141 ? -11.686 -7.826 20.110 1.00 90.44 141 LYS A C 1
ATOM 1160 O O . LYS A 1 141 ? -11.384 -7.678 21.292 1.00 90.44 141 LYS A O 1
ATOM 1165 N N . ILE A 1 142 ? -12.907 -7.612 19.633 1.00 88.00 142 ILE A N 1
ATOM 1166 C CA . ILE A 1 142 ? -14.054 -7.215 20.456 1.00 88.00 142 ILE A CA 1
ATOM 1167 C C . ILE A 1 142 ? -15.081 -8.343 20.527 1.00 88.00 142 ILE A C 1
ATOM 1169 O O . ILE A 1 142 ? -15.288 -9.057 19.543 1.00 88.00 142 ILE A O 1
ATOM 1173 N N . ARG A 1 143 ? -15.734 -8.485 21.678 1.00 88.19 143 ARG A N 1
ATOM 1174 C CA . ARG A 1 143 ? -16.789 -9.458 21.957 1.00 88.19 143 ARG A CA 1
ATOM 1175 C C . ARG A 1 143 ? -18.131 -8.743 22.075 1.00 88.19 143 ARG A C 1
ATOM 1177 O O . ARG A 1 143 ? -18.263 -7.753 22.790 1.00 88.19 143 ARG A O 1
ATOM 1184 N N . SER A 1 144 ? -19.119 -9.242 21.341 1.00 85.75 144 SER A N 1
ATOM 1185 C CA . SER A 1 144 ? -20.526 -8.850 21.475 1.00 85.75 144 SER A CA 1
ATOM 1186 C C . SER A 1 144 ? -21.162 -9.528 22.688 1.00 85.75 144 SER A C 1
ATOM 1188 O O . SER A 1 144 ? -20.745 -10.623 23.058 1.00 85.75 144 SER A O 1
ATOM 1190 N N . SER A 1 145 ? -22.243 -8.961 23.229 1.00 79.50 145 SER A N 1
ATOM 1191 C CA . SER A 1 145 ? -23.080 -9.611 24.251 1.00 79.50 145 SER A CA 1
ATOM 1192 C C . SER A 1 145 ? -23.579 -11.002 23.829 1.00 79.50 145 SER A C 1
ATOM 1194 O O . SER A 1 145 ? -23.824 -11.850 24.674 1.00 79.50 145 SER A O 1
ATOM 1196 N N . LYS A 1 146 ? -23.673 -11.272 22.518 1.00 79.25 146 LYS A N 1
ATOM 1197 C CA . LYS A 1 146 ? -24.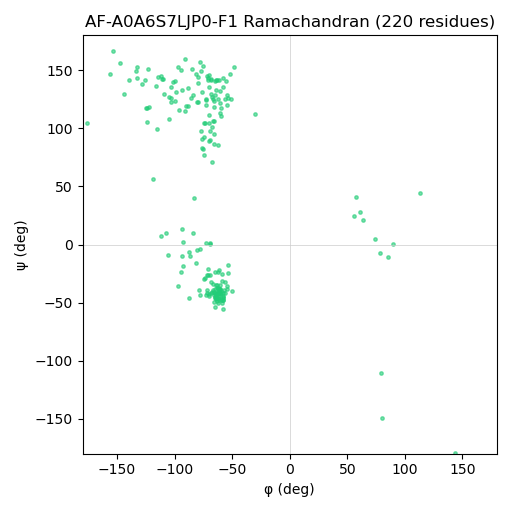032 -12.586 21.946 1.00 79.25 146 LYS A CA 1
ATOM 1198 C C . LYS A 1 146 ? -22.841 -13.553 21.811 1.00 79.25 146 LYS A C 1
ATOM 1200 O O . LYS A 1 146 ? -22.935 -14.542 21.094 1.00 79.25 146 LYS A O 1
ATOM 1205 N N . GLY A 1 147 ? -21.682 -13.229 22.385 1.00 79.62 147 GLY A N 1
ATOM 1206 C CA . GLY A 1 147 ? -20.461 -14.043 22.322 1.00 79.62 147 GLY A CA 1
ATOM 1207 C C . GLY A 1 147 ? -19.668 -13.947 21.011 1.00 79.62 147 GLY A C 1
ATOM 1208 O O . GLY A 1 147 ? -18.549 -14.448 20.936 1.00 79.62 147 GLY A O 1
ATOM 1209 N N . LYS A 1 148 ? -20.185 -13.267 19.977 1.00 84.56 148 LYS A N 1
ATOM 1210 C CA . LYS A 1 148 ? -19.480 -13.121 18.694 1.00 84.56 148 LYS A CA 1
ATOM 1211 C C . LYS A 1 148 ? -18.216 -12.269 18.846 1.00 84.56 148 LYS A C 1
ATOM 1213 O O . LYS A 1 148 ? -18.300 -11.115 19.270 1.00 84.56 148 LYS A O 1
ATOM 1218 N N . ILE A 1 149 ? -17.075 -12.812 18.423 1.00 87.25 149 I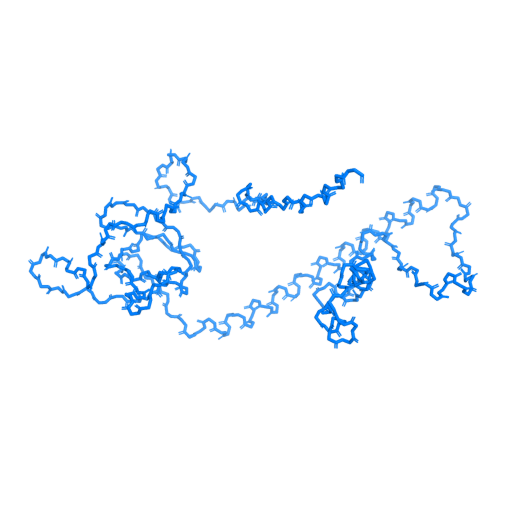LE A N 1
ATOM 1219 C CA . ILE A 1 149 ? -15.790 -12.103 18.384 1.00 87.25 149 ILE A CA 1
ATOM 1220 C C . ILE A 1 149 ? -15.581 -11.493 16.994 1.00 87.25 149 ILE A C 1
ATOM 1222 O O . ILE A 1 149 ? -15.781 -12.154 15.975 1.00 87.25 149 ILE A O 1
ATOM 1226 N N . THR A 1 150 ? -15.178 -10.224 16.935 1.00 86.00 150 THR A N 1
ATOM 1227 C CA . THR A 1 150 ? -14.845 -9.529 15.681 1.00 86.00 150 THR A CA 1
ATOM 1228 C C . THR A 1 150 ? -13.539 -8.756 15.805 1.00 86.00 150 THR A C 1
ATOM 1230 O O . THR A 1 150 ? -13.174 -8.299 16.885 1.00 86.00 150 THR A O 1
ATOM 1233 N N . VAL A 1 151 ? -12.820 -8.632 14.691 1.00 89.50 151 VAL A N 1
ATOM 1234 C CA . VAL A 1 151 ? -11.517 -7.962 14.613 1.00 89.50 151 VAL A CA 1
ATOM 1235 C C . VAL A 1 151 ? -11.710 -6.578 13.993 1.00 89.50 151 VAL A C 1
ATOM 1237 O O . VAL A 1 151 ? -12.241 -6.469 12.888 1.00 89.50 151 VAL A O 1
ATOM 1240 N N . VAL A 1 152 ? -11.316 -5.516 14.700 1.00 89.00 152 VAL A N 1
ATOM 1241 C CA . VAL A 1 152 ? -11.625 -4.127 14.326 1.00 89.00 152 VAL A CA 1
ATOM 1242 C C . VAL A 1 152 ? -10.428 -3.195 14.563 1.00 89.00 152 VAL A C 1
ATOM 1244 O O . VAL A 1 152 ? -9.714 -3.328 15.551 1.00 89.00 152 VAL A O 1
ATOM 1247 N N . HIS A 1 153 ? -10.213 -2.229 13.664 1.00 88.38 153 HIS A N 1
ATOM 1248 C CA . HIS A 1 153 ? -9.209 -1.165 13.819 1.00 88.38 153 HIS A CA 1
ATOM 1249 C C . HIS A 1 153 ? -9.608 -0.136 14.894 1.00 88.38 153 HIS A C 1
ATOM 1251 O O . HIS A 1 153 ? -10.788 0.212 14.991 1.00 88.38 153 HIS A O 1
ATOM 1257 N N . HIS A 1 154 ? -8.643 0.405 15.646 1.00 85.62 154 HIS A N 1
ATOM 1258 C CA . HIS A 1 154 ? -8.908 1.337 16.753 1.00 85.62 154 HIS A CA 1
ATOM 1259 C C . HIS A 1 154 ? -9.723 2.582 16.351 1.00 85.62 154 HIS A C 1
ATOM 1261 O O . HIS A 1 154 ? -10.555 3.025 17.133 1.00 85.62 154 HIS A O 1
ATOM 1267 N N . ASP A 1 155 ? -9.578 3.096 15.122 1.00 86.56 155 ASP A N 1
ATOM 1268 C CA . ASP A 1 155 ? -10.350 4.252 14.613 1.00 86.56 155 ASP A CA 1
ATOM 1269 C C . ASP A 1 155 ? -11.866 4.025 14.557 1.00 86.56 155 ASP A C 1
ATOM 1271 O O . ASP A 1 155 ? -12.666 4.964 14.494 1.00 86.56 155 ASP A O 1
ATOM 1275 N N . ARG A 1 156 ? -12.285 2.758 14.517 1.00 87.12 156 ARG A N 1
ATOM 1276 C CA . ARG A 1 156 ? -13.700 2.383 14.518 1.00 87.12 156 ARG A CA 1
ATOM 1277 C C . ARG A 1 156 ? -14.223 2.119 15.923 1.00 87.12 156 ARG A C 1
ATOM 1279 O O . ARG A 1 156 ? -15.392 1.762 16.044 1.00 87.12 156 ARG A O 1
ATOM 1286 N N . LEU A 1 157 ? -13.397 2.290 16.950 1.00 87.44 157 LEU A N 1
ATOM 1287 C CA . LEU A 1 157 ? -13.755 2.094 18.345 1.00 87.44 157 LEU A CA 1
ATOM 1288 C C . LEU A 1 157 ? -13.804 3.437 19.071 1.00 87.44 157 LEU A C 1
ATOM 1290 O O . LEU A 1 157 ? -12.996 4.332 18.836 1.00 87.44 157 LEU A O 1
ATOM 1294 N N . LYS A 1 158 ? -14.764 3.572 19.979 1.00 87.62 158 LYS A N 1
ATOM 1295 C CA . LYS A 1 158 ? -14.864 4.701 20.904 1.00 87.62 158 LYS A CA 1
ATOM 1296 C C . LYS A 1 158 ? -15.004 4.158 22.316 1.00 87.62 158 LYS A C 1
ATOM 1298 O O . LYS A 1 158 ? -15.759 3.209 22.518 1.00 87.62 158 LYS A O 1
ATOM 1303 N N . ARG A 1 159 ? -14.311 4.766 23.286 1.00 86.38 159 ARG A N 1
ATOM 1304 C CA . ARG A 1 159 ? -14.482 4.426 24.707 1.00 86.38 159 ARG A CA 1
ATOM 1305 C C . ARG A 1 159 ? -15.949 4.597 25.082 1.00 86.38 159 ARG A C 1
ATOM 1307 O O . ARG A 1 159 ? -16.539 5.647 24.812 1.00 86.38 159 ARG A O 1
ATOM 1314 N N . GLY A 1 160 ? -16.535 3.540 25.625 1.00 75.12 160 GLY A N 1
ATOM 1315 C CA . GLY A 1 160 ? -17.886 3.562 26.143 1.00 75.12 160 GLY A CA 1
ATOM 1316 C C . GLY A 1 160 ? -17.860 3.632 27.657 1.00 75.12 160 GLY A C 1
ATOM 1317 O O . GLY A 1 160 ? -17.108 2.908 28.297 1.00 75.12 160 GLY A O 1
ATOM 1318 N N . TYR A 1 161 ? -18.703 4.485 28.223 1.00 64.56 161 TYR A N 1
ATOM 1319 C CA . TYR A 1 161 ? -19.071 4.384 29.628 1.00 64.56 161 TYR A CA 1
ATOM 1320 C C . TYR A 1 161 ? -20.314 3.500 29.676 1.00 64.56 161 TYR A C 1
ATOM 1322 O O . TYR A 1 161 ? -21.336 3.845 29.076 1.00 64.56 161 TYR A O 1
ATOM 1330 N N . ALA A 1 162 ? -20.213 2.327 30.296 1.00 53.84 162 ALA A N 1
ATOM 1331 C CA . ALA A 1 162 ? -21.397 1.545 30.617 1.00 53.84 162 ALA A CA 1
ATOM 1332 C C . ALA A 1 162 ? -22.114 2.259 31.776 1.00 53.84 162 ALA A C 1
ATOM 1334 O O . ALA A 1 162 ? -21.470 2.501 32.800 1.00 53.84 162 ALA A O 1
ATOM 1335 N N . PRO A 1 163 ? -23.401 2.632 31.658 1.00 47.62 163 PRO A N 1
ATOM 1336 C CA . PRO A 1 163 ? -24.155 3.046 32.830 1.00 47.62 163 PRO A CA 1
ATOM 1337 C C . PRO A 1 163 ? -24.307 1.817 33.731 1.00 47.62 163 PRO A C 1
ATOM 1339 O O . PRO A 1 163 ? -25.038 0.881 33.409 1.00 47.62 163 PRO A O 1
ATOM 1342 N N . VAL A 1 164 ? -23.567 1.790 34.838 1.00 45.69 164 VAL A N 1
ATOM 1343 C CA . VAL A 1 164 ? -23.705 0.760 35.870 1.00 45.69 164 VAL A CA 1
ATOM 1344 C C . VAL A 1 164 ? -24.962 1.088 36.672 1.00 45.69 164 VAL A C 1
ATOM 1346 O O . VAL A 1 164 ? -24.890 1.729 37.709 1.00 45.69 164 VAL A O 1
ATOM 1349 N N . ASN A 1 165 ? -26.126 0.675 36.173 1.00 38.69 165 ASN A N 1
ATOM 1350 C CA . ASN A 1 165 ? -27.354 0.627 36.963 1.00 38.69 165 ASN A CA 1
ATOM 1351 C C . ASN A 1 165 ? -27.785 -0.837 37.093 1.00 38.69 165 ASN A C 1
ATOM 1353 O O . ASN A 1 165 ? -28.361 -1.412 36.173 1.00 38.69 165 ASN A O 1
ATOM 1357 N N . GLY A 1 166 ? -27.467 -1.447 38.239 1.00 39.81 166 GLY A N 1
ATOM 1358 C CA . GLY A 1 166 ? -28.171 -2.631 38.747 1.00 39.81 166 GLY A CA 1
ATOM 1359 C C . GLY A 1 166 ? -28.217 -3.868 37.841 1.00 39.81 166 GLY A C 1
ATOM 1360 O O . GLY A 1 166 ? -29.250 -4.524 37.779 1.00 39.81 166 GLY A O 1
ATOM 1361 N N . GLY A 1 167 ? -27.123 -4.206 37.151 1.00 40.66 167 GLY A N 1
ATOM 1362 C CA . GLY A 1 167 ? -26.954 -5.532 36.537 1.00 40.66 167 GLY A CA 1
ATOM 1363 C C . GLY A 1 167 ? -27.457 -5.705 35.101 1.00 40.66 167 GLY A C 1
ATOM 1364 O O . GLY A 1 167 ? -27.261 -6.780 34.545 1.00 40.66 167 GLY A O 1
ATOM 1365 N N . ASN A 1 168 ? -28.013 -4.672 34.458 1.00 40.62 168 ASN A N 1
ATOM 1366 C CA . ASN A 1 168 ? -28.371 -4.734 33.039 1.00 40.62 168 ASN A CA 1
ATOM 1367 C C . ASN A 1 168 ? -27.666 -3.647 32.228 1.00 40.62 168 ASN A C 1
ATOM 1369 O O . ASN A 1 168 ? -27.864 -2.449 32.422 1.00 40.62 168 ASN A O 1
ATOM 1373 N N . VAL A 1 169 ? -26.852 -4.089 31.272 1.00 41.50 169 VAL A N 1
ATOM 1374 C CA . VAL A 1 169 ? -26.151 -3.221 30.331 1.00 41.50 169 VAL A CA 1
ATOM 1375 C C . VAL A 1 169 ? -27.156 -2.739 29.281 1.00 41.50 169 VAL A C 1
ATOM 1377 O O . VAL A 1 169 ? -27.392 -3.396 28.266 1.00 41.50 169 VAL A O 1
ATOM 1380 N N . VAL A 1 170 ? -27.797 -1.598 29.544 1.00 39.28 170 VAL A N 1
ATOM 1381 C CA . VAL A 1 170 ? -28.739 -0.986 28.600 1.00 39.28 170 VAL A CA 1
ATOM 1382 C C . VAL A 1 170 ? -27.958 -0.441 27.408 1.00 39.28 170 VAL A C 1
ATOM 1384 O 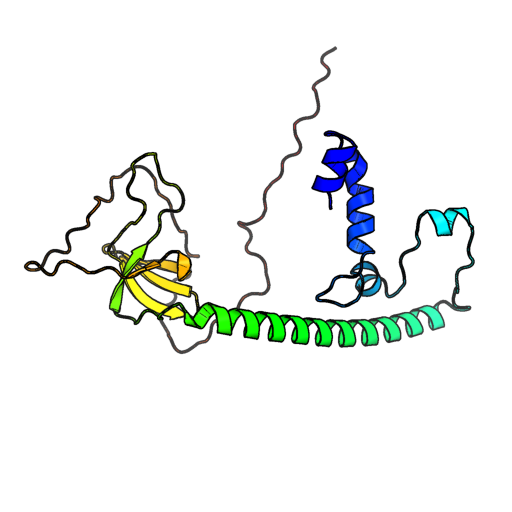O . VAL A 1 170 ? -27.191 0.517 27.509 1.00 39.28 170 VAL A O 1
ATOM 1387 N N . CYS A 1 171 ? -28.156 -1.082 26.259 1.00 41.59 171 CYS A N 1
ATOM 1388 C CA . CYS A 1 171 ? -27.681 -0.602 24.971 1.00 41.59 171 CYS A CA 1
ATOM 1389 C C . CYS A 1 171 ? -28.452 0.684 24.618 1.00 41.59 171 CYS A C 1
ATOM 1391 O O . CYS A 1 171 ? -29.681 0.635 24.565 1.00 41.59 171 CYS A O 1
ATOM 1393 N N . PRO A 1 172 ? -27.797 1.813 24.293 1.00 42.84 172 PRO A N 1
ATOM 1394 C CA . PRO A 1 172 ? -28.504 3.003 23.813 1.00 42.84 172 PRO A CA 1
ATOM 1395 C C . PRO A 1 172 ? -29.114 2.834 22.408 1.00 42.84 172 PRO A C 1
ATOM 1397 O O . PRO A 1 172 ? -29.725 3.762 21.884 1.00 42.84 172 PRO A O 1
ATOM 1400 N N . ALA A 1 173 ? -28.972 1.663 21.780 1.00 40.00 173 ALA A N 1
ATOM 1401 C CA . ALA A 1 173 ? -29.699 1.305 20.572 1.00 40.00 173 ALA A CA 1
ATOM 1402 C C . ALA A 1 173 ? -30.038 -0.194 20.596 1.00 40.00 173 ALA A C 1
ATOM 1404 O O . ALA A 1 173 ? -29.129 -1.005 20.803 1.00 40.00 173 ALA A O 1
ATOM 1405 N N . PRO A 1 174 ? -31.301 -0.588 20.353 1.00 42.06 174 PRO A N 1
ATOM 1406 C CA . PRO A 1 174 ? -31.617 -1.984 20.126 1.00 42.06 174 PRO A CA 1
ATOM 1407 C C . PRO A 1 174 ? -30.865 -2.459 18.880 1.00 42.06 174 PRO A C 1
ATOM 1409 O O . PRO A 1 174 ? -30.755 -1.730 17.887 1.00 42.06 174 PRO A O 1
ATOM 1412 N N . GLU A 1 175 ? -30.366 -3.696 18.910 1.00 44.12 175 GLU A N 1
ATOM 1413 C CA . GLU A 1 175 ? -30.009 -4.414 17.688 1.00 44.12 175 GLU A CA 1
ATOM 1414 C C . GLU A 1 175 ? -31.306 -4.712 16.922 1.00 44.12 175 GLU A C 1
ATOM 1416 O O . GLU A 1 175 ? -31.797 -5.837 16.910 1.00 44.12 175 GLU A O 1
ATOM 1421 N N . LEU A 1 176 ? -31.912 -3.668 16.349 1.00 39.09 176 LEU A N 1
ATOM 1422 C CA . LEU A 1 176 ? -33.081 -3.777 15.494 1.00 39.09 176 LEU A CA 1
ATOM 1423 C C . LEU A 1 176 ? -32.681 -4.640 14.302 1.00 39.09 176 LEU A C 1
ATOM 1425 O O . LEU A 1 176 ? -31.785 -4.296 13.524 1.00 39.09 176 LEU A O 1
ATOM 1429 N N . GLY A 1 177 ? -33.311 -5.813 14.259 1.00 40.59 177 GLY A N 1
ATOM 1430 C CA . GLY A 1 177 ? -33.202 -6.788 13.192 1.00 40.59 177 GLY A CA 1
ATOM 1431 C C . GLY A 1 177 ? -33.463 -6.150 11.831 1.00 40.59 177 GLY A C 1
ATOM 1432 O O . GLY A 1 177 ? -34.266 -5.230 11.705 1.00 40.59 177 GLY A O 1
ATOM 1433 N N . GLY A 1 178 ? -32.761 -6.664 10.823 1.00 34.12 178 GLY A N 1
ATOM 1434 C CA . GLY A 1 178 ? -32.891 -6.207 9.441 1.00 34.12 178 GLY A CA 1
ATOM 1435 C C . GLY A 1 178 ? -31.651 -5.509 8.891 1.00 34.12 178 GLY A C 1
ATOM 1436 O O . GLY A 1 178 ? -31.766 -4.447 8.307 1.00 34.12 178 GLY A O 1
ATOM 1437 N N . ASP A 1 179 ? -30.459 -6.057 9.137 1.00 29.80 179 ASP A N 1
ATOM 1438 C CA . ASP A 1 179 ? -29.411 -6.168 8.113 1.00 29.80 179 ASP A CA 1
ATOM 1439 C C . ASP A 1 179 ? -28.224 -6.924 8.708 1.00 29.80 179 ASP A C 1
ATOM 1441 O O . ASP A 1 179 ? -27.447 -6.420 9.527 1.00 29.80 179 ASP A O 1
ATOM 1445 N N . ARG A 1 180 ? -28.098 -8.192 8.311 1.00 32.31 180 ARG A N 1
ATOM 1446 C CA . ARG A 1 180 ? -26.971 -9.060 8.651 1.00 32.31 180 ARG A CA 1
ATOM 1447 C C . ARG A 1 180 ? -25.705 -8.511 7.985 1.00 32.31 180 ARG A C 1
ATOM 1449 O O . ARG A 1 180 ? -25.294 -8.977 6.928 1.00 32.31 180 ARG A O 1
ATOM 1456 N N . VAL A 1 181 ? -25.015 -7.575 8.634 1.00 35.38 181 VAL A N 1
ATOM 1457 C CA . VAL A 1 181 ? -23.590 -7.359 8.349 1.00 35.38 181 VAL A CA 1
ATOM 1458 C C . VAL A 1 181 ? -22.834 -8.513 9.002 1.00 35.38 181 VAL A C 1
ATOM 1460 O O . VAL A 1 181 ? -22.350 -8.431 10.134 1.00 35.38 181 VAL A O 1
ATOM 1463 N N . VAL A 1 182 ? -22.799 -9.649 8.305 1.00 29.98 182 VAL A N 1
ATOM 1464 C CA . VAL A 1 182 ? -21.978 -10.789 8.699 1.00 29.98 182 VAL A CA 1
ATOM 1465 C C . VAL A 1 182 ? -20.526 -10.387 8.477 1.00 29.98 182 VAL A C 1
ATOM 1467 O O . VAL A 1 182 ? -19.998 -10.474 7.377 1.00 29.98 182 VAL A O 1
ATOM 1470 N N . TYR A 1 183 ? -19.848 -9.951 9.537 1.00 33.47 183 TYR A N 1
ATOM 1471 C CA . TYR A 1 183 ? -18.399 -10.108 9.590 1.00 33.47 183 TYR A CA 1
ATOM 1472 C C . TYR A 1 183 ? -18.145 -11.617 9.655 1.00 33.47 183 TYR A C 1
ATOM 1474 O O . TYR A 1 183 ? -18.317 -12.221 10.718 1.00 33.47 183 TYR A O 1
ATOM 1482 N N . THR A 1 184 ? -17.898 -12.238 8.502 1.00 28.41 184 THR A N 1
ATOM 1483 C CA . THR A 1 184 ? -17.396 -13.608 8.401 1.00 28.41 184 THR A CA 1
ATOM 1484 C C . THR A 1 184 ? -15.929 -13.562 8.810 1.00 28.41 184 THR A C 1
ATOM 1486 O O . THR A 1 184 ? -15.091 -13.055 8.064 1.00 28.41 184 THR A O 1
ATOM 1489 N N . ALA A 1 185 ? -15.622 -14.029 10.018 1.00 31.31 185 ALA A N 1
ATOM 1490 C CA . ALA A 1 185 ? -14.280 -14.525 10.283 1.00 31.31 185 ALA A CA 1
ATOM 1491 C C . ALA A 1 185 ? -14.120 -15.851 9.512 1.00 31.31 185 ALA A C 1
ATOM 1493 O O . ALA A 1 185 ? -15.119 -16.563 9.367 1.00 31.31 185 ALA A O 1
ATOM 1494 N N . PRO A 1 186 ? -12.925 -16.179 8.992 1.00 33.06 186 PRO A N 1
ATOM 1495 C CA . PRO A 1 186 ? -12.639 -17.529 8.525 1.00 33.06 186 PRO A CA 1
ATOM 1496 C C . PRO A 1 186 ? -12.952 -18.505 9.662 1.00 33.06 186 PRO A C 1
ATOM 1498 O O . PRO A 1 186 ? -12.504 -18.301 10.791 1.00 33.06 186 PRO A O 1
ATOM 1501 N N . THR A 1 187 ? -13.785 -19.498 9.375 1.00 36.56 187 THR A N 1
ATOM 1502 C CA . THR A 1 187 ? -14.051 -20.631 10.257 1.00 36.56 187 THR A CA 1
ATOM 1503 C C . THR A 1 187 ? -12.806 -21.501 10.288 1.00 36.56 187 THR A C 1
ATOM 1505 O O . THR A 1 187 ? -12.675 -22.395 9.464 1.00 36.56 187 THR A O 1
ATOM 1508 N N . ASP A 1 188 ? -11.901 -21.209 11.210 1.00 30.78 188 ASP A N 1
ATOM 1509 C CA . ASP A 1 188 ? -10.999 -22.209 11.756 1.00 30.78 188 ASP A CA 1
ATOM 1510 C C . ASP A 1 188 ? -11.211 -22.163 13.268 1.00 30.78 188 ASP A C 1
ATOM 1512 O O . ASP A 1 188 ? -10.836 -21.198 13.943 1.00 30.78 188 ASP A O 1
ATOM 1516 N N . ASP A 1 189 ? -11.909 -23.178 13.774 1.00 34.59 189 ASP A N 1
ATOM 1517 C CA . ASP A 1 189 ? -12.077 -23.448 15.196 1.00 34.59 189 ASP A CA 1
ATOM 1518 C C . ASP A 1 189 ? -10.701 -23.741 15.802 1.00 34.59 189 ASP A C 1
ATOM 1520 O O . ASP A 1 189 ? -10.259 -24.883 15.891 1.00 34.59 189 ASP A O 1
ATOM 1524 N N . VAL A 1 190 ? -9.986 -22.690 16.198 1.00 35.78 190 VAL A N 1
ATOM 1525 C CA . VAL A 1 190 ? -8.764 -22.812 16.988 1.00 35.78 190 VAL A CA 1
ATOM 1526 C C . VAL A 1 190 ? -8.939 -21.981 18.247 1.00 35.78 190 VAL A C 1
ATOM 1528 O O . VAL A 1 190 ? -9.139 -20.764 18.209 1.00 35.78 190 VAL A O 1
ATOM 1531 N N . GLN A 1 191 ? -8.903 -22.689 19.373 1.00 36.84 191 GLN A N 1
ATOM 1532 C CA . GLN A 1 191 ? -8.944 -22.152 20.727 1.00 36.84 191 GLN A CA 1
ATOM 1533 C C . GLN A 1 191 ? -7.952 -20.987 20.923 1.00 36.84 191 GLN A C 1
ATOM 1535 O O . GLN A 1 191 ? -6.922 -20.910 20.248 1.00 36.84 191 GLN A O 1
ATOM 1540 N N . PRO A 1 192 ? -8.240 -20.063 21.858 1.00 37.16 192 PRO A N 1
ATOM 1541 C CA . PRO A 1 192 ? -7.454 -18.854 22.049 1.00 37.16 192 PRO A CA 1
ATOM 1542 C C . PRO A 1 192 ? -6.127 -19.185 22.739 1.00 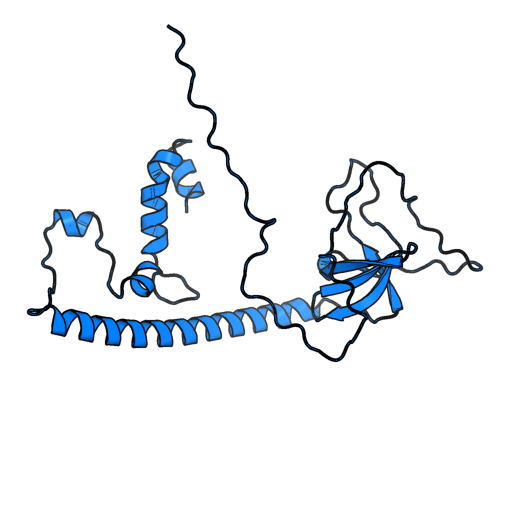37.16 192 PRO A C 1
ATOM 1544 O O . PRO A 1 192 ? -6.051 -19.198 23.962 1.00 37.16 192 PRO A O 1
ATOM 1547 N N . ASN A 1 193 ? -5.074 -19.424 21.960 1.00 36.91 193 ASN A N 1
ATOM 1548 C CA . ASN A 1 193 ? -3.713 -19.336 22.472 1.00 36.91 193 ASN A CA 1
ATOM 1549 C C . ASN A 1 193 ? -3.142 -17.950 22.132 1.00 36.91 193 ASN A C 1
ATOM 1551 O O . ASN A 1 193 ? -3.026 -17.578 20.962 1.00 36.91 193 ASN A O 1
ATOM 1555 N N . CYS A 1 194 ? -2.846 -17.170 23.171 1.00 43.38 194 CYS A N 1
ATOM 1556 C CA . CYS A 1 194 ? -2.314 -15.812 23.083 1.00 43.38 194 CYS A CA 1
ATOM 1557 C C . CYS A 1 194 ? -0.796 -15.774 22.828 1.00 43.38 194 CYS A C 1
ATOM 1559 O O . CYS A 1 194 ? -0.265 -14.687 22.606 1.00 43.38 194 CYS A O 1
ATOM 1561 N N . ASP A 1 195 ? -0.120 -16.927 22.810 1.00 39.31 195 ASP A N 1
ATOM 1562 C CA . ASP A 1 195 ? 1.347 -16.990 22.828 1.00 39.31 195 ASP A CA 1
ATOM 1563 C C . ASP A 1 195 ? 1.997 -17.075 21.441 1.00 39.31 195 ASP A C 1
ATOM 1565 O O . ASP A 1 195 ? 3.202 -16.878 21.304 1.00 39.31 195 ASP A O 1
ATOM 1569 N N . ASN A 1 196 ? 1.218 -17.291 20.379 1.00 41.84 196 ASN A N 1
ATOM 1570 C CA . ASN A 1 196 ? 1.757 -17.361 19.022 1.00 41.84 196 ASN A CA 1
ATOM 1571 C C . ASN A 1 196 ? 1.435 -16.088 18.237 1.00 41.84 196 ASN A C 1
ATOM 1573 O O . ASN A 1 196 ? 0.300 -15.858 17.814 1.00 41.84 196 ASN A O 1
ATOM 1577 N N . ALA A 1 197 ? 2.463 -15.268 18.003 1.00 35.81 197 ALA A N 1
ATOM 1578 C CA . ALA A 1 197 ? 2.395 -14.150 17.069 1.00 35.81 197 ALA A CA 1
ATOM 1579 C C . ALA A 1 197 ? 1.939 -14.664 15.686 1.00 35.81 197 ALA A C 1
ATOM 1581 O O . ALA A 1 197 ? 2.617 -15.511 15.099 1.00 35.81 197 ALA A O 1
ATOM 1582 N N . PRO A 1 198 ? 0.806 -14.195 15.131 1.00 41.34 198 PRO A N 1
ATOM 1583 C CA . PRO A 1 198 ? 0.329 -14.728 13.869 1.00 41.34 198 PRO A CA 1
ATOM 1584 C C . PRO A 1 198 ? 1.209 -14.226 12.722 1.00 41.34 198 PRO A C 1
ATOM 1586 O O . PRO A 1 198 ? 1.317 -13.026 12.458 1.00 41.34 198 PRO A O 1
ATOM 1589 N N . HIS A 1 199 ? 1.815 -15.177 12.015 1.00 35.06 199 HIS A N 1
ATOM 1590 C CA . HIS A 1 199 ? 2.482 -14.959 10.741 1.00 35.06 199 HIS A CA 1
ATOM 1591 C C . HIS A 1 199 ? 1.446 -14.414 9.744 1.00 35.06 199 HIS A C 1
ATOM 1593 O O . HIS A 1 199 ? 0.519 -15.117 9.350 1.00 35.06 199 HIS A O 1
ATOM 1599 N N . ILE A 1 200 ? 1.564 -13.143 9.352 1.00 39.19 200 ILE A N 1
ATOM 1600 C CA . ILE A 1 200 ? 0.647 -12.517 8.388 1.00 39.19 200 ILE A CA 1
ATOM 1601 C C . ILE A 1 200 ? 0.836 -13.223 7.032 1.00 39.19 200 ILE A C 1
ATOM 1603 O O . ILE A 1 200 ? 1.947 -13.176 6.487 1.00 39.19 200 ILE A O 1
ATOM 1607 N N . PRO A 1 201 ? -0.190 -13.879 6.454 1.00 32.00 201 PRO A N 1
ATOM 1608 C CA . PRO A 1 201 ? -0.052 -14.510 5.149 1.00 32.00 201 PRO A CA 1
ATOM 1609 C C . PRO A 1 201 ? 0.193 -13.436 4.086 1.00 32.00 201 PRO A C 1
ATOM 1611 O O . PRO A 1 201 ? -0.567 -12.477 3.967 1.00 32.00 201 PRO A O 1
ATOM 1614 N N . ARG A 1 202 ? 1.243 -13.602 3.272 1.00 38.44 202 ARG A N 1
ATOM 1615 C CA . ARG A 1 202 ? 1.583 -12.691 2.157 1.00 38.44 202 ARG A CA 1
ATOM 1616 C C . ARG A 1 202 ? 0.591 -12.751 0.983 1.00 38.44 202 ARG A C 1
ATOM 1618 O O . ARG A 1 202 ? 0.784 -12.057 -0.012 1.00 38.44 202 ARG A O 1
ATOM 1625 N N . VAL A 1 203 ? -0.450 -13.581 1.071 1.00 39.47 203 VAL A N 1
ATOM 1626 C CA . VAL A 1 203 ? -1.415 -13.811 -0.008 1.00 39.47 203 VAL A CA 1
ATOM 1627 C C . VAL A 1 203 ? -2.680 -13.000 0.245 1.00 39.47 203 VAL A C 1
ATOM 1629 O O . VAL A 1 203 ? -3.326 -13.124 1.284 1.00 39.47 203 VAL A O 1
ATOM 1632 N N . ARG A 1 204 ? -3.037 -12.164 -0.735 1.00 36.28 204 ARG A N 1
ATOM 1633 C CA . ARG A 1 204 ? -4.247 -11.338 -0.710 1.00 36.28 204 ARG A CA 1
ATOM 1634 C C . ARG A 1 204 ? -5.487 -12.260 -0.668 1.00 36.28 204 ARG A C 1
ATOM 1636 O O . ARG A 1 204 ? -5.608 -13.124 -1.538 1.00 36.28 204 ARG A O 1
ATOM 1643 N N . PRO A 1 205 ? -6.399 -12.104 0.307 1.00 35.34 205 PRO A N 1
ATOM 1644 C CA . PRO A 1 205 ? -7.525 -13.017 0.482 1.00 35.34 205 PRO A CA 1
ATOM 1645 C C . PRO A 1 205 ? -8.535 -12.892 -0.678 1.00 35.34 205 PRO A C 1
ATOM 1647 O O . PRO A 1 205 ? -8.753 -11.812 -1.237 1.00 35.34 205 PRO A O 1
ATOM 1650 N N . ARG A 1 206 ? -9.110 -14.033 -1.087 1.00 38.16 206 ARG A N 1
ATOM 1651 C CA . ARG A 1 206 ? -9.845 -14.254 -2.357 1.00 38.16 206 ARG A CA 1
ATOM 1652 C C . ARG A 1 206 ? -11.067 -13.336 -2.545 1.00 38.16 206 ARG A C 1
ATOM 1654 O O . ARG A 1 206 ? -11.441 -13.011 -3.665 1.00 38.16 206 ARG A O 1
ATOM 1661 N N . ASN A 1 207 ? -11.622 -12.870 -1.436 1.00 38.06 207 ASN A N 1
ATOM 1662 C CA . ASN A 1 207 ? -12.774 -11.985 -1.255 1.00 38.06 207 ASN A CA 1
ATOM 1663 C C . ASN A 1 207 ? -12.530 -10.503 -1.619 1.00 38.06 207 ASN A C 1
ATOM 1665 O O . ASN A 1 207 ? -13.442 -9.694 -1.491 1.00 38.06 207 ASN A O 1
ATOM 1669 N N . LEU A 1 208 ? -11.330 -10.143 -2.090 1.00 37.12 208 LEU A N 1
ATOM 1670 C CA . LEU A 1 208 ? -11.008 -8.816 -2.646 1.00 37.12 208 LEU A CA 1
ATOM 1671 C C . LEU A 1 208 ? -10.824 -8.817 -4.175 1.00 37.12 208 LEU A C 1
ATOM 1673 O O . LEU A 1 208 ? -10.374 -7.819 -4.738 1.00 37.12 208 LEU A O 1
ATOM 1677 N N . ARG A 1 209 ? -11.161 -9.914 -4.870 1.00 37.91 209 ARG A N 1
ATOM 1678 C CA . ARG A 1 209 ? -11.314 -9.881 -6.330 1.00 37.91 209 ARG A CA 1
ATOM 1679 C C . ARG A 1 209 ? -12.625 -9.170 -6.652 1.00 37.91 209 ARG A C 1
ATOM 1681 O O . ARG A 1 209 ? -13.697 -9.736 -6.474 1.00 37.91 209 ARG A O 1
ATOM 1688 N N . GLN A 1 210 ? -12.542 -7.924 -7.107 1.00 36.88 210 GLN A N 1
ATOM 1689 C CA . GLN A 1 210 ? -13.642 -7.332 -7.859 1.00 36.88 210 GLN A CA 1
ATOM 1690 C C . GLN A 1 210 ? -13.741 -8.128 -9.163 1.00 36.88 210 GLN A C 1
ATOM 1692 O O . GLN A 1 210 ? -12.865 -8.019 -10.018 1.00 36.88 210 GLN A O 1
ATOM 1697 N N . ASN A 1 211 ? -14.759 -8.980 -9.290 1.00 37.00 211 ASN A N 1
ATOM 1698 C CA . ASN A 1 211 ? -15.140 -9.514 -10.591 1.00 37.00 211 ASN A CA 1
A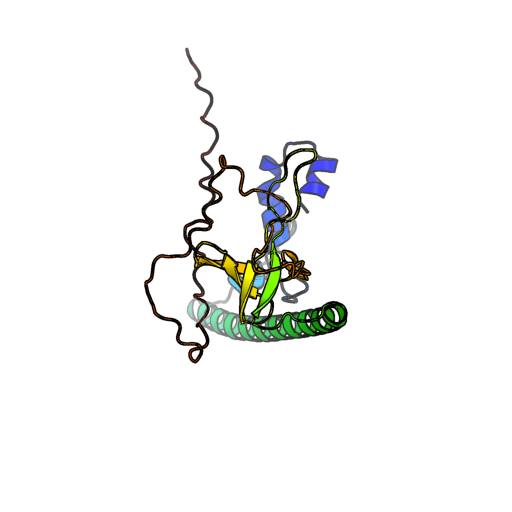TOM 1699 C C . ASN A 1 211 ? -15.728 -8.343 -11.381 1.00 37.00 211 ASN A C 1
ATOM 1701 O O . ASN A 1 211 ? -16.910 -8.032 -11.263 1.00 37.00 211 ASN A O 1
ATOM 1705 N N . VAL A 1 212 ? -14.868 -7.641 -12.113 1.00 38.94 212 VAL A N 1
ATOM 1706 C CA . VAL A 1 212 ? -15.289 -6.656 -13.104 1.00 38.94 212 VAL A CA 1
ATOM 1707 C C . VAL A 1 212 ? -15.741 -7.462 -14.314 1.00 38.94 212 VAL A C 1
ATOM 1709 O O . VAL A 1 212 ? -14.912 -7.941 -15.086 1.00 38.94 212 VAL A O 1
ATOM 1712 N N . HIS A 1 213 ? -17.048 -7.683 -14.443 1.00 36.69 213 HIS A N 1
ATOM 1713 C CA . HIS A 1 213 ? -17.594 -8.079 -15.734 1.00 36.69 213 HIS A CA 1
ATOM 1714 C C . HIS A 1 213 ? -17.467 -6.877 -16.681 1.00 36.69 213 HIS A C 1
ATOM 1716 O O . HIS A 1 213 ? -17.841 -5.768 -16.286 1.00 36.69 213 HIS A O 1
ATOM 1722 N N . PRO A 1 214 ? -16.913 -7.053 -17.894 1.00 41.09 214 PRO A N 1
ATOM 1723 C CA . PRO A 1 214 ? -17.021 -6.029 -18.922 1.00 41.09 214 PRO A CA 1
ATOM 1724 C C . PRO A 1 214 ? -18.511 -5.764 -19.188 1.00 41.09 214 PRO A C 1
ATOM 1726 O O . PRO A 1 214 ? -19.289 -6.718 -19.137 1.00 41.09 214 PRO A O 1
ATOM 1729 N N . PRO A 1 215 ? -18.929 -4.516 -19.461 1.00 42.84 215 PRO A N 1
ATOM 1730 C CA . PRO A 1 215 ? -20.291 -4.263 -19.909 1.00 42.84 215 PRO A CA 1
ATOM 1731 C C . PRO A 1 215 ? -20.556 -5.061 -21.189 1.00 42.84 215 PRO A C 1
ATOM 1733 O O . PRO A 1 215 ? -19.697 -5.115 -22.077 1.00 42.84 215 PRO A O 1
ATOM 1736 N N . ASP A 1 216 ? -21.723 -5.707 -21.248 1.00 43.03 216 ASP A N 1
ATOM 1737 C CA . ASP A 1 216 ? -22.157 -6.489 -22.399 1.00 43.03 216 ASP A CA 1
ATOM 1738 C C . ASP A 1 216 ? -22.021 -5.648 -23.669 1.00 43.03 216 ASP A C 1
ATOM 1740 O O . ASP A 1 216 ? -22.512 -4.519 -23.760 1.00 43.03 216 ASP A O 1
ATOM 1744 N N . ARG A 1 217 ? -21.284 -6.196 -24.640 1.00 43.47 217 ARG A N 1
ATOM 1745 C CA . ARG A 1 217 ? -21.140 -5.596 -25.963 1.00 43.47 217 ARG A CA 1
ATOM 1746 C C . ARG A 1 217 ? -22.537 -5.377 -26.528 1.00 43.47 217 ARG A C 1
ATOM 1748 O O . ARG A 1 217 ? -23.329 -6.314 -26.563 1.00 43.47 217 ARG A O 1
ATOM 1755 N N . TYR A 1 218 ? -22.786 -4.154 -26.985 1.00 46.09 218 TYR A N 1
ATOM 1756 C CA . TYR A 1 218 ? -23.905 -3.778 -27.839 1.00 46.09 218 TYR A CA 1
ATOM 1757 C C . TYR A 1 218 ? -24.336 -4.943 -28.738 1.00 46.09 218 TYR A C 1
ATOM 1759 O O . TYR A 1 218 ? -23.592 -5.372 -29.623 1.00 46.09 218 TYR A O 1
ATOM 1767 N N . GLY A 1 219 ? -25.539 -5.454 -28.481 1.00 39.09 219 GLY A N 1
ATOM 1768 C CA . GLY A 1 219 ? -26.251 -6.298 -29.421 1.00 39.09 219 GLY A CA 1
ATOM 1769 C C . GLY A 1 219 ? -26.637 -5.439 -30.615 1.00 39.09 219 GLY A C 1
ATOM 1770 O O . GLY A 1 219 ? -27.591 -4.669 -30.541 1.00 39.09 219 GLY A O 1
ATOM 1771 N N . PHE A 1 220 ? -25.884 -5.556 -31.703 1.00 37.59 220 PHE A N 1
ATOM 1772 C CA . PHE A 1 220 ? -26.398 -5.199 -33.015 1.00 37.59 220 PHE A CA 1
ATOM 1773 C C . PHE A 1 220 ? -27.434 -6.260 -33.389 1.00 37.59 220 PHE A C 1
ATOM 1775 O O . PHE A 1 220 ? -27.093 -7.406 -33.678 1.00 37.59 220 PHE A O 1
ATOM 1782 N N . ALA A 1 221 ? -28.705 -5.881 -33.295 1.00 39.56 221 ALA A N 1
ATOM 1783 C CA . ALA A 1 221 ? -29.787 -6.558 -33.980 1.00 39.56 221 ALA A CA 1
ATOM 1784 C C . ALA A 1 221 ? -29.897 -5.964 -35.391 1.00 39.56 221 ALA A C 1
ATOM 1786 O O . ALA A 1 221 ? -30.059 -4.751 -35.507 1.00 39.56 221 ALA A O 1
ATOM 1787 N N . ALA A 1 222 ? -29.847 -6.868 -36.377 1.00 36.78 222 ALA A N 1
ATOM 1788 C CA . ALA A 1 222 ? -30.133 -6.722 -37.811 1.00 36.78 222 ALA A CA 1
ATOM 1789 C C . ALA A 1 222 ? -29.224 -5.789 -38.631 1.00 36.78 222 ALA A C 1
ATOM 1791 O O . ALA A 1 222 ? -29.285 -4.554 -38.463 1.00 36.78 222 ALA A O 1
#

Foldseek 3Di:
DLVVVCVVVPPVSVVCVVVVVVCQQQDQDQLQRGGVVCQVQVDHDDDPVNVVVVPDDPDDPDPVVVVVVSVVSNVVSVVSSVVSNVVSVVVVVVVVVVVCVVDDDDDFQFWKWFADPDADVVGDRTWDGWTWHDDPDQWTWIAHPVRDTDIGGCVRIDGDDQPPDDPDRDIPDPPPDDDPPPPDDPPDPDDDDPPDDDDDDPDDDPVPDPPDDDPDPDPPDD

pLDDT: mean 71.54, std 21.49, range [28.41, 93.81]

Organism: Paramuricea clavata (NCBI:txid317549)

Sequence (222 aa):
MLAAFCTKHGNDWDLWLNAVVFVYNTSRQESLQTSPFEIVFGRIPRLPLELELGLPLKDPSTRSEYTQSLRKIFKEVREVARQNLENARTKERKCSEERIRTWSPFAPGETVYLRRPKGWKLGAKWIGPFEIVCRMGVVYKIRSSKGKITVVHHDRLKRGYAPVNGGNVVCPAPELGGDRVVYTAPTDDVQPNCDNAPHIPRVRPRNLRQNVHPPDRYGFAA

Solvent-accessible surface area (backbone atoms only — not comparable to full-atom values): 14150 Å² total; per-residue (Å²): 110,67,68,69,49,31,76,75,67,46,89,59,53,75,80,45,42,66,60,52,52,49,51,57,34,61,38,70,36,84,52,46,74,42,22,59,42,33,66,75,67,59,42,83,78,84,50,73,68,48,61,76,67,62,62,83,75,91,70,64,95,40,75,68,59,42,56,53,51,48,55,51,44,44,54,51,49,50,51,53,34,51,53,34,39,51,53,41,50,53,52,52,46,51,59,44,53,66,62,45,73,81,63,82,82,83,56,67,71,40,44,27,25,41,52,54,91,77,70,58,95,93,47,77,56,59,44,47,68,25,36,29,70,41,76,64,86,66,33,32,35,32,30,38,91,86,68,52,74,46,80,43,53,53,91,43,48,42,90,41,83,76,70,89,57,91,92,52,84,77,46,95,55,78,88,70,83,89,74,89,79,72,82,77,70,83,90,68,98,66,80,94,67,88,83,65,83,78,79,77,73,92,66,83,63,79,90,71,66,79,83,75,73,76,80,80,74,82,80,83,76,132

Nearest PDB structures (foldseek):
  1wxt-assembly1_A  TM=5.906E-01  e=4.669E-02  Homo sapiens
  7pel-assembly1_D  TM=3.971E-01  e=1.620E-02  Simian T-lymphotropic virus 1
  7ouf-assembly1_D  TM=3.941E-01  e=1.835E-02  Simian T-lymphotropic virus 1
  4qvz-assembly2_B  TM=6.640E-01  e=4.126E-01  Homo sapiens
  8p5d-assembly1_SE0  TM=5.022E-01  e=4.673E-01  Spraguea lophii 42_110

Radius of gyration: 26.77 Å; Cα contacts (8 Å, |Δi|>4): 183; chains: 1; bounding box: 61×42×77 Å

InterPro domains:
  IPR012337 Ribonuclease H-like superfamily [SSF53098] (9-51)
  IPR036397 Ribonuclease H superfamily [G3DSA:3.30.420.10] (1-87)
  IPR054465 Integrase p58-like, C-terminal domain [PF22938] (128-159)